Protein AF-A0A838WIQ8-F1 (afdb_monomer_lite)

Radius of gyration: 19.14 Å; chains: 1; bounding box: 58×39×53 Å

Structure (mmCIF, N/CA/C/O backbone):
data_AF-A0A838WIQ8-F1
#
_entry.id   AF-A0A838WIQ8-F1
#
loop_
_atom_site.group_PDB
_atom_site.id
_atom_site.type_symbol
_atom_site.label_atom_id
_atom_site.label_alt_id
_atom_site.label_comp_id
_atom_site.label_asym_id
_atom_site.label_entity_id
_atom_site.label_seq_id
_atom_site.pdbx_PDB_ins_code
_atom_site.Cartn_x
_atom_site.Cartn_y
_atom_site.Cartn_z
_atom_site.occupancy
_atom_site.B_iso_or_equiv
_atom_site.auth_seq_id
_atom_site.auth_comp_id
_atom_site.auth_asym_id
_atom_site.auth_atom_id
_atom_site.pdbx_PDB_model_num
ATOM 1 N N . MET A 1 1 ? -17.677 20.040 13.596 1.00 48.94 1 MET A N 1
ATOM 2 C CA . MET A 1 1 ? -16.470 19.232 13.296 1.00 48.94 1 MET A CA 1
ATOM 3 C C . MET A 1 1 ? -16.011 18.544 14.582 1.00 48.94 1 MET A C 1
ATOM 5 O O . MET A 1 1 ? -15.681 19.241 15.532 1.00 48.94 1 MET A O 1
ATOM 9 N N . THR A 1 2 ? -16.090 17.213 14.677 1.00 63.38 2 THR A N 1
ATOM 10 C CA . THR A 1 2 ? -15.855 16.466 15.935 1.00 63.38 2 THR A CA 1
ATOM 11 C C . THR A 1 2 ? -14.374 16.438 16.333 1.00 63.38 2 THR A C 1
ATOM 13 O O . THR A 1 2 ? -13.512 16.429 15.455 1.00 63.38 2 THR A O 1
ATOM 16 N N . GLN A 1 3 ? -14.065 16.338 17.632 1.00 49.62 3 GLN A N 1
ATOM 17 C CA . GLN A 1 3 ? -12.697 16.244 18.178 1.00 49.62 3 GLN A CA 1
ATOM 18 C C . GLN A 1 3 ? -11.844 15.171 17.467 1.00 49.62 3 GLN A C 1
ATOM 20 O O . GLN A 1 3 ? -10.688 15.412 17.134 1.00 49.62 3 GLN A O 1
ATOM 25 N N . SER A 1 4 ? -12.446 14.038 17.092 1.00 40.28 4 SER A N 1
ATOM 26 C CA . SER A 1 4 ? -11.773 12.963 16.348 1.00 40.28 4 SER A CA 1
ATOM 27 C C . SER A 1 4 ? -11.350 13.329 14.917 1.00 40.28 4 SER A C 1
ATOM 29 O O . SER A 1 4 ? -10.447 12.697 14.386 1.00 40.28 4 SER A O 1
ATOM 31 N N . PHE A 1 5 ? -11.992 14.312 14.276 1.00 46.69 5 PHE A N 1
ATOM 32 C CA . PHE A 1 5 ? -11.635 14.771 12.925 1.00 46.69 5 PHE A CA 1
ATOM 33 C C . PHE A 1 5 ? -10.443 15.734 12.972 1.00 46.69 5 PHE A C 1
ATOM 35 O O . PHE A 1 5 ? -9.542 15.644 12.147 1.00 46.69 5 PHE A O 1
ATOM 42 N N . ARG A 1 6 ? -10.389 16.586 14.008 1.00 51.12 6 ARG A N 1
ATOM 43 C CA . ARG A 1 6 ? -9.223 17.434 14.301 1.00 51.12 6 ARG A CA 1
ATOM 44 C C . ARG A 1 6 ? -7.989 16.596 14.630 1.00 51.12 6 ARG A C 1
ATOM 46 O O . ARG A 1 6 ? -6.919 16.910 14.135 1.00 51.12 6 ARG A O 1
ATOM 53 N N . ILE A 1 7 ? -8.152 15.506 15.385 1.00 53.25 7 ILE A N 1
ATOM 54 C CA . ILE A 1 7 ? -7.060 14.565 15.683 1.00 53.25 7 ILE A CA 1
ATOM 55 C C . ILE A 1 7 ? -6.572 13.864 14.411 1.00 53.25 7 ILE A C 1
ATOM 57 O O . ILE A 1 7 ? -5.372 13.730 14.238 1.00 53.25 7 ILE A O 1
ATOM 61 N N . LEU A 1 8 ? -7.466 13.459 13.501 1.00 46.84 8 LEU A N 1
ATOM 62 C CA . LEU A 1 8 ? -7.063 12.787 12.259 1.00 46.84 8 LEU A CA 1
ATOM 63 C C . LEU A 1 8 ? -6.274 13.726 11.334 1.00 46.84 8 LEU A C 1
ATOM 65 O O . LEU A 1 8 ? -5.220 13.341 10.850 1.00 46.84 8 LEU A O 1
ATOM 69 N N . ILE A 1 9 ? -6.735 14.972 11.164 1.00 54.91 9 ILE A N 1
ATOM 70 C CA . ILE A 1 9 ? -6.003 16.008 10.416 1.00 54.91 9 ILE A CA 1
ATOM 71 C C . ILE A 1 9 ? -4.667 16.321 11.093 1.00 54.91 9 ILE A C 1
ATOM 73 O O . ILE A 1 9 ? -3.648 16.406 10.419 1.00 54.91 9 ILE A O 1
ATOM 77 N N . PHE A 1 10 ? -4.656 16.463 12.419 1.00 50.12 10 PHE A N 1
ATOM 78 C CA . PHE A 1 10 ? -3.439 16.736 13.176 1.00 50.12 10 PHE A CA 1
ATOM 79 C C . PHE A 1 10 ? -2.433 15.588 13.068 1.00 50.12 10 PHE A C 1
ATOM 81 O O . PHE A 1 10 ? -1.264 15.851 12.844 1.00 50.12 10 PHE A O 1
ATOM 88 N N . VAL A 1 11 ? -2.867 14.326 13.137 1.00 51.16 11 VAL A N 1
ATOM 89 C CA . VAL A 1 11 ? -1.997 13.165 12.900 1.00 51.16 11 VAL A CA 1
ATOM 90 C C . VAL A 1 11 ? -1.493 13.163 11.461 1.00 51.16 11 VAL A C 1
ATOM 92 O O . VAL A 1 11 ? -0.298 13.021 11.271 1.00 51.16 11 VAL A O 1
ATOM 95 N N . SER A 1 12 ? -2.336 13.401 10.453 1.00 46.41 12 SER A N 1
ATOM 96 C CA . SER A 1 12 ? -1.872 13.502 9.062 1.00 46.41 12 SER A CA 1
ATOM 97 C C . SER A 1 12 ? -0.841 14.622 8.861 1.00 46.41 12 SER A C 1
ATOM 99 O O . SER A 1 12 ? 0.136 14.425 8.147 1.00 46.41 12 SER A O 1
ATOM 101 N N . LEU A 1 13 ? -1.016 15.773 9.521 1.00 46.41 13 LEU A N 1
ATOM 102 C CA . LEU A 1 13 ? -0.080 16.903 9.474 1.00 46.41 13 LEU A CA 1
ATOM 103 C C . LEU A 1 13 ? 1.208 16.634 10.264 1.00 46.41 13 LEU A C 1
ATOM 105 O O . LEU A 1 13 ? 2.287 16.974 9.797 1.00 46.41 13 LEU A O 1
ATOM 109 N N . VAL A 1 14 ? 1.119 15.999 11.434 1.00 47.12 14 VAL A N 1
ATOM 110 C CA . VAL A 1 14 ? 2.278 15.611 12.250 1.00 47.12 14 VAL A CA 1
ATOM 111 C C . VAL A 1 14 ? 3.057 14.487 11.578 1.00 47.12 14 VAL A C 1
ATOM 113 O O . VAL A 1 14 ? 4.274 14.518 11.601 1.00 47.12 14 VAL A O 1
ATOM 116 N N . LEU A 1 15 ? 2.407 13.534 10.911 1.00 47.34 15 LEU A N 1
ATOM 117 C CA . LEU A 1 15 ? 3.092 12.510 10.118 1.00 47.34 15 LEU A CA 1
ATOM 118 C C . LEU A 1 15 ? 3.750 13.104 8.864 1.00 47.34 15 LEU A C 1
ATOM 120 O O . LEU A 1 15 ? 4.830 12.659 8.490 1.00 47.34 15 LEU A O 1
ATOM 124 N N . ALA A 1 16 ? 3.155 14.143 8.267 1.00 43.75 16 ALA A N 1
ATOM 125 C CA . ALA A 1 16 ? 3.793 14.919 7.203 1.00 43.75 16 ALA A CA 1
ATOM 126 C C . ALA A 1 16 ? 4.976 15.774 7.708 1.00 43.75 16 ALA A C 1
ATOM 128 O O . ALA A 1 16 ? 5.911 16.012 6.952 1.00 43.75 16 ALA A O 1
ATOM 129 N N . ALA A 1 17 ? 4.958 16.215 8.974 1.00 39.09 17 ALA A N 1
ATOM 130 C CA . ALA A 1 17 ? 5.976 17.091 9.569 1.00 39.09 17 ALA A CA 1
ATOM 131 C C . ALA A 1 17 ? 7.089 16.355 10.348 1.00 39.09 17 ALA A C 1
ATOM 133 O O . ALA A 1 17 ? 8.203 16.860 10.446 1.00 39.09 17 ALA A O 1
ATOM 134 N N . CYS A 1 18 ? 6.819 15.172 10.908 1.00 34.41 18 CYS A N 1
ATOM 135 C CA . CYS A 1 18 ? 7.792 14.353 11.645 1.00 34.41 18 CYS A CA 1
ATOM 136 C C . CYS A 1 18 ? 8.734 13.571 10.728 1.00 34.41 18 CYS A C 1
ATOM 138 O O . CYS A 1 18 ? 9.686 12.959 11.206 1.00 34.41 18 CYS A O 1
ATOM 140 N N . ALA A 1 19 ? 8.522 13.644 9.420 1.00 38.72 19 ALA A N 1
ATOM 141 C CA . ALA A 1 19 ? 9.568 13.377 8.461 1.00 38.72 19 ALA A CA 1
ATOM 142 C C . ALA A 1 19 ? 10.477 14.607 8.332 1.00 38.72 19 ALA A C 1
ATOM 144 O O . ALA A 1 19 ? 10.458 15.336 7.342 1.00 38.72 19 ALA A O 1
ATOM 145 N N . GLY A 1 20 ? 11.253 14.859 9.388 1.00 31.78 20 GLY A N 1
ATOM 146 C CA . GLY A 1 20 ? 12.399 15.755 9.303 1.00 31.78 20 GLY A CA 1
ATOM 147 C C . GLY A 1 20 ? 13.395 15.247 8.251 1.00 31.78 20 GLY A C 1
ATOM 148 O O . GLY A 1 20 ? 13.361 14.068 7.888 1.00 31.78 20 GLY A O 1
ATOM 149 N N . PRO A 1 21 ? 14.273 16.120 7.738 1.00 31.92 21 PRO A N 1
ATOM 150 C CA . PRO A 1 21 ? 15.159 15.791 6.636 1.00 31.92 21 PRO A CA 1
ATOM 151 C C . PRO A 1 21 ? 16.173 14.746 7.103 1.00 31.92 21 PRO A C 1
ATOM 153 O O . PRO A 1 21 ? 17.179 15.078 7.724 1.00 31.92 21 PRO A O 1
ATOM 156 N N . SER A 1 22 ? 15.944 13.471 6.792 1.00 35.50 22 SER A N 1
ATOM 157 C CA . SER A 1 22 ? 17.067 12.554 6.668 1.00 35.50 22 SER A CA 1
ATOM 158 C C . SER A 1 22 ? 17.857 13.030 5.456 1.00 35.50 22 SER A C 1
ATOM 160 O O . SER A 1 22 ? 17.376 12.990 4.320 1.00 35.50 22 SER A O 1
ATOM 162 N N . ALA A 1 23 ? 19.040 13.574 5.713 1.00 33.25 23 ALA A N 1
ATOM 163 C CA . ALA A 1 23 ? 20.052 13.824 4.708 1.00 33.25 23 ALA A CA 1
ATOM 164 C C . ALA A 1 23 ? 20.458 12.475 4.093 1.00 33.25 23 ALA A C 1
ATOM 166 O O . ALA A 1 23 ? 21.278 11.758 4.641 1.00 33.25 23 ALA A O 1
ATOM 167 N N . ALA A 1 24 ? 19.810 12.116 2.990 1.00 34.28 24 ALA A N 1
ATOM 168 C CA . ALA A 1 24 ? 20.248 11.100 2.038 1.00 34.28 24 ALA A CA 1
ATOM 169 C C . ALA A 1 24 ? 19.683 11.546 0.684 1.00 34.28 24 ALA A C 1
ATOM 171 O O . ALA A 1 24 ? 18.623 11.101 0.239 1.00 34.28 24 ALA A O 1
ATOM 172 N N . GLN A 1 25 ? 20.297 12.593 0.131 1.00 33.91 25 GLN A N 1
ATOM 173 C CA . GLN A 1 25 ? 20.003 13.058 -1.220 1.00 33.91 25 GLN A CA 1
ATOM 174 C C . GLN A 1 25 ? 20.611 12.051 -2.192 1.00 33.91 25 GLN A C 1
ATOM 176 O O . GLN A 1 25 ? 21.758 12.211 -2.592 1.00 33.91 25 GLN A O 1
ATOM 181 N N . GLU A 1 26 ? 19.849 11.017 -2.542 1.00 41.69 26 GLU A N 1
ATOM 182 C CA . GLU A 1 26 ? 20.188 10.142 -3.660 1.00 41.69 26 GLU A CA 1
ATOM 183 C C . GLU A 1 26 ? 19.747 10.731 -4.998 1.00 41.69 26 GLU A C 1
ATOM 185 O O . GLU A 1 26 ? 18.703 11.370 -5.142 1.00 41.69 26 GLU A O 1
ATOM 190 N N . CYS A 1 27 ? 20.655 10.551 -5.951 1.00 40.19 27 CYS A N 1
ATOM 191 C CA . CYS A 1 27 ? 20.762 11.184 -7.247 1.00 40.19 27 CYS A CA 1
ATOM 192 C C . CYS A 1 27 ? 19.903 10.444 -8.278 1.00 40.19 27 CYS A C 1
ATOM 194 O O . CYS A 1 27 ? 20.251 9.338 -8.671 1.00 40.19 27 CYS A O 1
ATOM 196 N N . TRP A 1 28 ? 18.837 11.073 -8.774 1.00 41.75 28 TRP A N 1
ATOM 197 C CA . TRP A 1 28 ? 18.152 10.611 -9.982 1.00 41.75 28 TRP A CA 1
ATOM 198 C C . TRP A 1 28 ? 17.884 11.810 -10.884 1.00 41.75 28 TRP A C 1
ATOM 200 O O . TRP A 1 28 ? 16.913 12.546 -10.713 1.00 41.75 28 TRP A O 1
ATOM 210 N N . THR A 1 29 ? 18.775 12.048 -11.846 1.00 37.44 29 THR A N 1
ATOM 211 C CA . THR A 1 29 ? 18.488 12.974 -12.939 1.00 37.44 29 THR A CA 1
ATOM 212 C C . THR A 1 29 ? 17.606 12.269 -13.962 1.00 37.44 29 THR A C 1
ATOM 214 O O . THR A 1 29 ? 18.075 11.648 -14.912 1.00 37.44 29 THR A O 1
ATOM 217 N N . LEU A 1 30 ? 16.291 12.442 -13.822 1.00 45.94 30 LEU A N 1
ATOM 218 C CA . LEU A 1 30 ? 15.445 12.548 -15.006 1.00 45.94 30 LEU A CA 1
ATOM 219 C C . LEU A 1 30 ? 15.984 13.762 -15.796 1.00 45.94 30 LEU A C 1
ATOM 221 O O . LEU A 1 30 ? 15.863 14.893 -15.340 1.00 45.94 30 LEU A O 1
ATOM 225 N N . ALA A 1 31 ? 16.639 13.520 -16.938 1.00 44.19 31 ALA A N 1
ATOM 226 C CA . ALA A 1 31 ? 17.119 14.526 -17.905 1.00 44.19 31 ALA A CA 1
ATOM 227 C C . ALA A 1 31 ? 18.467 15.257 -17.647 1.00 44.19 31 ALA A C 1
ATOM 229 O O . ALA A 1 31 ? 18.545 16.482 -17.707 1.00 44.19 31 ALA A O 1
ATOM 230 N N . GLY A 1 32 ? 19.578 14.521 -17.498 1.00 42.22 32 GLY A N 1
ATOM 231 C CA . GLY A 1 32 ? 20.888 14.990 -18.004 1.00 42.22 32 GLY A CA 1
ATOM 232 C C . GLY A 1 32 ? 21.595 16.154 -17.281 1.00 42.22 32 GLY A C 1
ATOM 233 O O . GLY A 1 32 ? 22.478 16.777 -17.868 1.00 42.22 32 GLY A O 1
ATOM 234 N N . GLY A 1 33 ? 21.254 16.458 -16.026 1.00 41.50 33 GLY A N 1
ATOM 235 C CA . GLY A 1 33 ? 22.037 17.377 -15.182 1.00 41.50 33 GLY A CA 1
ATOM 236 C C . GLY A 1 33 ? 23.325 16.740 -14.618 1.00 41.50 33 GLY A C 1
ATOM 237 O O . GLY A 1 33 ? 23.413 15.512 -14.553 1.00 41.50 33 GLY A O 1
ATOM 238 N N . PRO A 1 34 ? 24.331 17.535 -14.190 1.00 39.00 34 PRO A N 1
ATOM 239 C CA . PRO A 1 34 ? 25.573 17.003 -13.630 1.00 39.00 34 PRO A CA 1
ATOM 240 C C . PRO A 1 34 ? 25.319 16.278 -12.300 1.00 39.00 34 PRO A C 1
ATOM 242 O O . PRO A 1 34 ? 24.795 16.870 -11.354 1.00 39.00 34 PRO A O 1
ATOM 245 N N . CYS A 1 35 ? 25.724 15.005 -12.230 1.00 43.88 35 CYS A N 1
ATOM 246 C CA . CYS A 1 35 ? 25.714 14.201 -11.009 1.00 43.88 35 CYS A CA 1
ATOM 247 C C . CYS A 1 35 ? 26.491 14.912 -9.898 1.00 43.88 35 CYS A C 1
ATOM 249 O O . CYS A 1 35 ? 27.678 15.208 -10.049 1.00 43.88 35 CYS A O 1
ATOM 251 N N . ARG A 1 36 ? 25.846 15.138 -8.753 1.00 40.88 36 ARG A N 1
ATOM 252 C CA . ARG A 1 36 ? 26.573 15.367 -7.505 1.00 40.88 36 ARG A CA 1
ATOM 253 C C . ARG A 1 36 ? 26.762 14.015 -6.834 1.00 40.88 36 ARG A C 1
ATOM 255 O O . ARG A 1 36 ? 25.794 13.309 -6.580 1.00 40.88 36 ARG A O 1
ATOM 262 N N . THR A 1 37 ? 28.019 13.657 -6.613 1.00 36.56 37 THR A N 1
ATOM 263 C CA . THR A 1 37 ? 28.434 12.446 -5.905 1.00 36.56 37 THR A CA 1
ATOM 264 C C . THR A 1 37 ? 27.834 12.419 -4.505 1.00 36.56 37 THR A C 1
ATOM 266 O O . THR A 1 37 ? 27.880 13.428 -3.794 1.00 36.56 37 THR A O 1
ATOM 269 N N . LEU A 1 38 ? 27.297 11.263 -4.117 1.00 45.12 38 LEU A N 1
ATOM 270 C CA . LEU A 1 38 ? 26.930 10.979 -2.736 1.00 45.12 38 LEU A CA 1
ATOM 271 C C . LEU A 1 38 ? 28.162 11.137 -1.831 1.00 45.12 38 LEU A C 1
ATOM 273 O O . LEU A 1 38 ? 29.259 10.749 -2.241 1.00 45.12 38 LEU A O 1
ATOM 277 N N . PRO A 1 39 ? 28.014 11.686 -0.615 1.00 40.09 39 PRO A N 1
ATOM 278 C CA . PRO A 1 39 ? 29.001 11.457 0.428 1.00 40.09 39 PRO A CA 1
ATOM 279 C C . PRO A 1 39 ? 29.099 9.946 0.677 1.00 40.09 39 PRO A C 1
ATOM 281 O O . PRO A 1 39 ? 28.076 9.274 0.794 1.00 40.09 39 PRO A O 1
ATOM 284 N N . GLU A 1 40 ? 30.319 9.420 0.742 1.00 44.66 40 GLU A N 1
ATOM 285 C CA . GLU A 1 40 ? 30.571 8.024 1.093 1.00 44.66 40 GLU A CA 1
ATOM 286 C C . GLU A 1 40 ? 29.955 7.664 2.457 1.00 44.66 40 GLU A C 1
ATOM 288 O O . GLU A 1 40 ? 30.229 8.302 3.474 1.00 44.66 40 GLU A O 1
ATOM 293 N N . SER A 1 41 ? 29.150 6.599 2.432 1.00 44.09 41 SER A N 1
ATOM 294 C CA . SER A 1 41 ? 28.912 5.612 3.490 1.00 44.09 41 SER A CA 1
ATOM 295 C C . SER A 1 41 ? 28.630 6.127 4.909 1.00 44.09 41 SER A C 1
ATOM 297 O O . SER A 1 41 ? 29.520 6.178 5.763 1.00 44.09 41 SER A O 1
ATOM 299 N N . GLY A 1 42 ? 27.344 6.298 5.223 1.00 52.62 42 GLY A N 1
ATOM 300 C CA . GLY A 1 42 ? 26.844 5.645 6.434 1.00 52.62 42 GLY A CA 1
ATOM 301 C C . GLY A 1 42 ? 26.975 4.128 6.257 1.00 52.62 42 GLY A C 1
ATOM 302 O O . GLY A 1 42 ? 26.949 3.618 5.135 1.00 52.62 42 GLY A O 1
ATOM 303 N N . SER A 1 43 ? 27.199 3.383 7.332 1.00 61.72 43 SER A N 1
ATOM 304 C CA . SER A 1 43 ? 27.219 1.925 7.218 1.00 61.72 43 SER A CA 1
ATOM 305 C C . SER A 1 43 ? 25.801 1.413 6.903 1.00 61.72 43 SER A C 1
ATOM 307 O O . SER A 1 43 ? 24.840 1.890 7.494 1.00 61.72 43 SER A O 1
ATOM 309 N N . ASP A 1 44 ? 25.659 0.454 5.979 1.00 80.56 44 ASP A N 1
ATOM 310 C CA . ASP A 1 44 ? 24.375 -0.087 5.462 1.00 80.56 44 ASP A CA 1
ATOM 311 C C . ASP A 1 44 ? 23.328 -0.383 6.566 1.00 80.56 44 ASP A C 1
ATOM 313 O O . ASP A 1 44 ? 22.123 -0.165 6.425 1.00 80.56 44 ASP A O 1
ATOM 317 N N . TRP A 1 45 ? 23.789 -0.796 7.751 1.00 84.44 45 TRP A N 1
ATOM 318 C CA . TRP A 1 45 ? 22.915 -1.070 8.891 1.00 84.44 45 TRP A CA 1
ATOM 319 C C . TRP A 1 45 ? 22.304 0.184 9.542 1.00 84.44 45 TRP A C 1
ATOM 321 O O . TRP A 1 45 ? 21.214 0.080 10.107 1.00 84.44 45 TRP A O 1
ATOM 331 N N . GLU A 1 46 ? 22.961 1.347 9.489 1.00 87.94 46 GLU A N 1
ATOM 332 C CA . GLU A 1 46 ? 22.446 2.609 10.039 1.00 87.94 46 GLU A CA 1
ATOM 333 C C . GLU A 1 46 ? 21.227 3.080 9.251 1.00 87.94 46 GLU A C 1
ATOM 335 O O . GLU A 1 46 ? 20.203 3.426 9.843 1.00 87.94 46 GLU A O 1
ATOM 340 N N . GLU A 1 47 ? 21.293 3.025 7.921 1.00 85.50 47 GLU A N 1
ATOM 341 C CA . GLU A 1 47 ? 20.172 3.394 7.057 1.00 85.50 47 GLU A CA 1
ATOM 342 C C . GLU A 1 47 ? 18.994 2.436 7.252 1.00 85.50 47 GLU A C 1
ATOM 344 O O . GLU A 1 47 ? 17.862 2.874 7.485 1.00 85.50 47 GLU A O 1
ATOM 349 N N . HIS A 1 48 ? 19.263 1.126 7.298 1.00 88.94 48 HIS A N 1
ATOM 350 C CA . HIS A 1 48 ? 18.261 0.122 7.651 1.00 88.94 48 HIS A CA 1
ATOM 351 C C . HIS A 1 48 ? 17.637 0.379 9.033 1.00 88.94 48 HIS A C 1
ATOM 353 O O . HIS A 1 48 ? 16.415 0.278 9.184 1.00 88.94 48 HIS A O 1
ATOM 359 N N . ALA A 1 49 ? 18.434 0.751 10.040 1.00 92.31 49 ALA A N 1
ATOM 360 C CA . ALA A 1 49 ? 17.941 1.081 11.375 1.00 92.31 49 ALA A CA 1
ATOM 361 C C . ALA A 1 49 ? 17.069 2.345 11.375 1.00 92.31 49 ALA A C 1
ATOM 363 O O . ALA A 1 49 ? 16.032 2.369 12.044 1.00 92.31 49 ALA A O 1
ATOM 364 N N . VAL A 1 50 ? 17.436 3.369 10.599 1.00 91.62 50 VAL A N 1
ATOM 365 C CA . VAL A 1 50 ? 16.648 4.599 10.438 1.00 91.62 50 VAL A CA 1
ATOM 366 C C . VAL A 1 50 ? 15.318 4.305 9.749 1.00 91.62 50 VAL A C 1
ATOM 368 O O . VAL A 1 50 ? 14.273 4.712 10.257 1.00 91.62 50 VAL A O 1
ATOM 371 N N . VAL A 1 51 ? 15.314 3.562 8.639 1.00 91.75 51 VAL A N 1
ATOM 372 C CA . VAL A 1 51 ? 14.085 3.245 7.891 1.00 91.75 51 VAL A CA 1
ATOM 373 C C . VAL A 1 51 ? 13.170 2.319 8.704 1.00 91.75 51 VAL A C 1
ATOM 375 O O . VAL A 1 51 ? 11.952 2.532 8.754 1.00 91.75 51 VAL A O 1
ATOM 378 N N . LEU A 1 52 ? 13.733 1.338 9.419 1.00 94.88 52 LEU A N 1
ATOM 379 C CA . LEU A 1 52 ? 12.994 0.509 10.376 1.00 94.88 52 LEU A CA 1
ATOM 380 C C . LEU A 1 52 ? 12.399 1.364 11.497 1.00 94.88 52 LEU A C 1
ATOM 382 O O . LEU A 1 52 ? 11.207 1.253 11.791 1.00 94.88 52 LEU A O 1
ATOM 386 N N . GLY A 1 53 ? 13.213 2.232 12.101 1.00 95.69 53 GLY A N 1
ATOM 387 C CA . GLY A 1 53 ? 12.805 3.144 13.163 1.00 95.69 53 GLY A CA 1
ATOM 388 C C . GLY A 1 53 ? 11.680 4.077 12.721 1.00 95.69 53 GLY A C 1
ATOM 389 O O . GLY A 1 53 ? 10.704 4.238 13.450 1.00 95.69 53 GLY A O 1
ATOM 390 N N . ALA A 1 54 ? 11.755 4.618 11.503 1.00 94.50 54 ALA A N 1
ATOM 391 C CA . ALA A 1 54 ? 10.724 5.469 10.921 1.00 94.50 54 ALA A CA 1
ATOM 392 C C . ALA A 1 54 ? 9.402 4.714 10.716 1.00 94.50 54 ALA A C 1
ATOM 394 O O . ALA A 1 54 ? 8.348 5.199 11.130 1.00 94.50 54 ALA A O 1
ATOM 395 N N . ASN A 1 55 ? 9.436 3.502 10.152 1.00 96.38 55 ASN A N 1
ATOM 396 C CA . ASN A 1 55 ? 8.234 2.679 9.980 1.00 96.38 55 ASN A CA 1
ATOM 397 C C . ASN A 1 55 ? 7.625 2.263 11.327 1.00 96.38 55 ASN A C 1
ATOM 399 O O . ASN A 1 55 ? 6.406 2.344 11.512 1.00 96.38 55 ASN A O 1
ATOM 403 N N . ALA A 1 56 ? 8.460 1.855 12.286 1.00 97.88 56 ALA A N 1
ATOM 404 C CA . ALA A 1 56 ? 8.035 1.527 13.641 1.00 97.88 56 ALA A CA 1
ATOM 405 C C . ALA A 1 56 ? 7.412 2.748 14.340 1.00 97.88 56 ALA A C 1
ATOM 407 O O . ALA A 1 56 ? 6.307 2.660 14.872 1.00 97.88 56 ALA A O 1
ATOM 408 N N . ALA A 1 57 ? 8.051 3.917 14.281 1.00 97.31 57 ALA A N 1
ATOM 409 C CA . ALA A 1 57 ? 7.512 5.151 14.845 1.00 97.31 57 ALA A CA 1
ATOM 410 C C . ALA A 1 57 ? 6.187 5.549 14.180 1.00 97.31 57 ALA A C 1
ATOM 412 O O . ALA A 1 57 ? 5.229 5.870 14.880 1.00 97.31 57 ALA A O 1
ATOM 413 N N . LEU A 1 58 ? 6.087 5.457 12.850 1.00 95.94 58 LEU A N 1
ATOM 414 C CA . LEU A 1 58 ? 4.867 5.744 12.093 1.00 95.94 58 LEU A CA 1
ATOM 415 C C . LEU A 1 58 ? 3.697 4.858 12.545 1.00 95.94 58 LEU A C 1
ATOM 417 O O . LEU A 1 58 ? 2.608 5.361 12.843 1.00 95.94 58 LEU A O 1
ATOM 421 N N . GLY A 1 59 ? 3.924 3.545 12.644 1.00 97.50 59 GLY A N 1
ATOM 422 C CA . GLY A 1 59 ? 2.935 2.595 13.153 1.00 97.50 59 GLY A CA 1
ATOM 423 C C . GLY A 1 59 ? 2.575 2.861 14.618 1.00 97.50 59 GLY A C 1
ATOM 424 O O . GLY A 1 59 ? 1.395 2.891 14.975 1.00 97.50 59 GLY A O 1
ATOM 425 N N . GLY A 1 60 ? 3.578 3.119 15.459 1.00 98.12 60 GLY A N 1
ATOM 426 C CA . GLY A 1 60 ? 3.415 3.393 16.884 1.00 98.12 60 GLY A CA 1
ATOM 427 C C . GLY A 1 60 ? 2.629 4.671 17.162 1.00 98.12 60 GLY A C 1
ATOM 428 O O . GLY A 1 60 ? 1.647 4.640 17.900 1.00 98.12 60 GLY A O 1
ATOM 429 N N . ILE A 1 61 ? 2.986 5.790 16.533 1.00 97.81 61 ILE A N 1
ATOM 430 C CA . ILE A 1 61 ? 2.269 7.065 16.669 1.00 97.81 61 ILE A CA 1
ATOM 431 C C . ILE A 1 61 ? 0.828 6.906 16.183 1.00 97.81 61 ILE A C 1
ATOM 433 O O . ILE A 1 61 ? -0.105 7.287 16.894 1.00 97.81 61 ILE A O 1
ATOM 437 N N . THR A 1 62 ? 0.629 6.284 15.016 1.00 96.00 62 THR A N 1
ATOM 438 C CA . THR A 1 62 ? -0.712 6.061 14.459 1.00 96.00 62 THR A CA 1
ATOM 439 C C . THR A 1 62 ? -1.590 5.257 15.420 1.00 96.00 62 THR A C 1
ATOM 441 O O . THR A 1 62 ? -2.715 5.656 15.734 1.00 96.00 62 THR A O 1
ATOM 444 N N . ALA A 1 63 ? -1.093 4.126 15.923 1.00 97.50 63 ALA A N 1
ATOM 445 C CA . ALA A 1 63 ? -1.842 3.284 16.847 1.00 97.50 63 ALA A CA 1
ATOM 446 C C . ALA A 1 63 ? -2.033 3.935 18.221 1.00 97.50 63 ALA A C 1
ATOM 448 O O . ALA A 1 63 ? -3.150 3.942 18.739 1.00 97.50 63 ALA A O 1
ATOM 449 N N . GLY A 1 64 ? -0.977 4.527 18.780 1.00 97.62 64 GLY A N 1
ATOM 450 C CA . GLY A 1 64 ? -0.973 5.188 20.081 1.00 97.62 64 GLY A CA 1
ATOM 451 C C . GLY A 1 64 ? -1.959 6.348 20.152 1.00 97.62 64 GLY A C 1
ATOM 452 O O . GLY A 1 64 ? -2.807 6.370 21.046 1.00 97.62 64 GLY A O 1
ATOM 453 N N . VAL A 1 65 ? -1.911 7.279 19.191 1.00 96.94 65 VAL A N 1
ATOM 454 C CA . VAL A 1 65 ? -2.823 8.436 19.165 1.00 96.94 65 VAL A CA 1
ATOM 455 C C . VAL A 1 65 ? -4.269 7.987 18.978 1.00 96.94 65 VAL A C 1
ATOM 457 O O . VAL A 1 65 ? -5.157 8.450 19.694 1.00 96.94 65 VAL A O 1
ATOM 460 N N . MET A 1 66 ? -4.526 7.061 18.052 1.00 95.31 66 MET A N 1
ATOM 461 C CA . MET A 1 66 ? -5.889 6.599 17.780 1.00 95.31 66 MET A CA 1
ATOM 462 C C . MET A 1 66 ? -6.478 5.793 18.940 1.00 95.31 66 MET A C 1
ATOM 464 O O . MET A 1 66 ? -7.674 5.912 19.214 1.00 95.31 66 MET A O 1
ATOM 468 N N . GLN A 1 67 ? -5.659 5.001 19.633 1.00 95.25 67 GLN A N 1
ATOM 469 C CA . GLN A 1 67 ? -6.082 4.283 20.829 1.00 95.25 67 GLN A CA 1
ATOM 470 C C . GLN A 1 67 ? -6.336 5.251 21.993 1.00 95.25 67 GLN A C 1
ATOM 472 O O . GLN A 1 67 ? -7.361 5.133 22.664 1.00 95.25 67 GLN A O 1
ATOM 477 N N . TRP A 1 68 ? -5.467 6.244 22.198 1.00 96.62 68 TRP A N 1
ATOM 478 C CA . TRP A 1 68 ? -5.656 7.288 23.212 1.00 96.62 68 TRP A CA 1
ATOM 479 C C . TRP A 1 68 ? -6.922 8.118 22.970 1.00 96.62 68 TRP A C 1
ATOM 481 O O . TRP A 1 68 ? -7.729 8.294 23.879 1.00 96.62 68 TRP A O 1
ATOM 491 N N . ALA A 1 69 ? -7.175 8.530 21.725 1.00 95.00 69 ALA A N 1
ATOM 492 C CA . ALA A 1 69 ? -8.381 9.266 21.338 1.00 95.00 69 ALA A CA 1
ATOM 493 C C . ALA A 1 69 ? -9.690 8.483 21.575 1.00 95.00 69 ALA A C 1
ATOM 495 O O . ALA A 1 69 ? -10.775 9.061 21.537 1.00 95.00 69 ALA A O 1
ATOM 496 N N . ARG A 1 70 ? -9.599 7.167 21.799 1.00 93.88 70 ARG A N 1
ATOM 497 C CA . ARG A 1 70 ? -10.711 6.271 22.146 1.00 93.88 70 ARG A CA 1
ATOM 498 C C . ARG A 1 70 ? -10.785 5.957 23.648 1.00 93.88 70 ARG A C 1
ATOM 500 O O . ARG A 1 70 ? -11.538 5.071 24.035 1.00 93.88 70 ARG A O 1
ATOM 507 N N . GLY A 1 71 ? -10.011 6.651 24.485 1.00 95.56 71 GLY A N 1
ATOM 508 C CA . GLY A 1 71 ? -9.933 6.412 25.932 1.00 95.56 71 GLY A CA 1
ATOM 509 C C . GLY A 1 71 ? -9.003 5.260 26.331 1.00 95.56 71 GLY A C 1
ATOM 510 O O . GLY A 1 71 ? -9.014 4.829 27.480 1.00 95.56 71 GLY A O 1
ATOM 511 N N . GLY A 1 72 ? -8.209 4.735 25.394 1.00 96.44 72 GLY A N 1
ATOM 512 C CA . GLY A 1 72 ? -7.218 3.696 25.653 1.00 96.44 72 GLY A CA 1
ATOM 513 C C . GLY A 1 72 ? -5.855 4.240 26.102 1.00 96.44 72 GLY A C 1
ATOM 514 O O . GLY A 1 72 ? -5.649 5.435 26.296 1.00 96.44 72 GLY A O 1
ATOM 515 N N . SER A 1 73 ? -4.884 3.335 26.250 1.00 97.31 73 SER A N 1
ATOM 516 C CA . SER A 1 73 ? -3.512 3.666 26.660 1.00 97.31 73 SER A CA 1
ATOM 517 C C . SER A 1 73 ? -2.634 3.970 25.445 1.00 97.31 73 SER A C 1
ATOM 519 O O . SER A 1 73 ? -2.420 3.091 24.613 1.00 97.31 73 SER A O 1
ATOM 521 N N . PHE A 1 74 ? -2.080 5.186 25.381 1.00 97.44 74 PHE A N 1
ATOM 522 C CA . PHE A 1 74 ? -1.147 5.584 24.322 1.00 97.44 74 PHE A CA 1
ATOM 523 C C . PHE A 1 74 ? 0.059 4.643 24.234 1.00 97.44 74 PHE A C 1
ATOM 525 O O . PHE A 1 74 ? 0.382 4.179 23.150 1.00 97.44 74 PHE A O 1
ATOM 532 N N . SER A 1 75 ? 0.699 4.321 25.364 1.00 98.06 75 SER A N 1
ATOM 533 C CA . SER A 1 75 ? 1.917 3.499 25.395 1.00 98.06 75 SER A CA 1
ATOM 534 C C . SER A 1 75 ? 1.684 2.080 24.880 1.00 98.06 75 SER A C 1
ATOM 536 O O . SER A 1 75 ? 2.464 1.586 24.068 1.00 98.06 75 SER A O 1
ATOM 538 N N . ARG A 1 76 ? 0.578 1.437 25.284 1.00 97.69 76 ARG A N 1
ATOM 539 C CA . ARG A 1 76 ? 0.191 0.124 24.739 1.00 97.69 76 ARG A CA 1
ATOM 540 C C . ARG A 1 76 ? -0.056 0.198 23.235 1.00 97.69 76 ARG A C 1
ATOM 542 O O . ARG A 1 76 ? 0.369 -0.704 22.514 1.00 97.69 76 ARG A O 1
ATOM 549 N N . GLY A 1 77 ? -0.706 1.266 22.776 1.00 98.00 77 GLY A N 1
ATOM 550 C CA . GLY A 1 77 ? -0.968 1.496 21.361 1.00 98.00 77 GLY A CA 1
ATOM 551 C C . GLY A 1 77 ? 0.315 1.712 20.576 1.00 98.00 77 GLY A C 1
ATOM 552 O O . GLY A 1 77 ? 0.506 1.094 19.536 1.00 98.00 77 GLY A O 1
ATOM 553 N N . PHE A 1 78 ? 1.229 2.507 21.126 1.00 98.31 78 PHE A N 1
ATOM 554 C CA . PHE A 1 78 ? 2.523 2.802 20.535 1.00 98.31 78 PHE A CA 1
ATOM 555 C C . PHE A 1 78 ? 3.378 1.550 20.375 1.00 98.31 78 PHE A C 1
ATOM 557 O O . PHE A 1 78 ? 3.826 1.271 19.272 1.00 98.31 78 PHE A O 1
ATOM 564 N N . ILE A 1 79 ? 3.554 0.753 21.432 1.00 98.38 79 ILE A N 1
ATOM 565 C CA . ILE A 1 79 ? 4.402 -0.450 21.382 1.00 98.38 79 ILE A CA 1
ATOM 566 C C . ILE A 1 79 ? 3.866 -1.457 20.355 1.00 98.38 79 ILE A C 1
ATOM 568 O O . ILE A 1 79 ? 4.610 -1.962 19.517 1.00 98.38 79 ILE A O 1
ATOM 572 N N . ARG A 1 80 ? 2.556 -1.728 20.384 1.00 98.44 80 ARG A N 1
ATOM 573 C CA . ARG A 1 80 ? 1.921 -2.672 19.449 1.00 98.44 80 ARG A CA 1
ATOM 574 C C . ARG A 1 80 ? 1.921 -2.142 18.017 1.00 98.44 80 ARG A C 1
ATOM 576 O O . ARG A 1 80 ? 2.205 -2.890 17.087 1.00 98.44 80 ARG A O 1
ATOM 583 N N . GLY A 1 81 ? 1.649 -0.851 17.839 1.00 98.31 81 GLY A N 1
ATOM 584 C CA . GLY A 1 81 ? 1.739 -0.187 16.544 1.00 98.31 81 GLY A CA 1
ATOM 585 C C . GLY A 1 81 ? 3.158 -0.179 15.987 1.00 98.31 81 GLY A C 1
ATOM 586 O O . GLY A 1 81 ? 3.329 -0.380 14.791 1.00 98.31 81 GLY A O 1
ATOM 587 N N . ALA A 1 82 ? 4.172 -0.017 16.836 1.00 98.50 82 ALA A N 1
ATOM 588 C CA . ALA A 1 82 ? 5.570 -0.049 16.429 1.00 98.50 82 ALA A CA 1
ATOM 589 C C . ALA A 1 82 ? 5.998 -1.435 15.949 1.00 98.50 82 ALA A C 1
ATOM 591 O O . ALA A 1 82 ? 6.651 -1.539 14.914 1.00 98.50 82 ALA A O 1
ATOM 592 N N . ALA A 1 83 ? 5.543 -2.502 16.614 1.00 98.25 83 ALA A N 1
ATOM 593 C CA . ALA A 1 83 ? 5.707 -3.864 16.106 1.00 98.25 83 ALA A CA 1
ATOM 594 C C . ALA A 1 83 ? 5.021 -4.050 14.736 1.00 98.25 83 ALA A C 1
ATOM 596 O O . ALA A 1 83 ? 5.607 -4.624 13.819 1.00 98.25 83 ALA A O 1
ATOM 597 N N . GLY A 1 84 ? 3.811 -3.500 14.568 1.00 98.38 84 GLY A N 1
ATOM 598 C CA . GLY A 1 84 ? 3.113 -3.430 13.280 1.00 98.38 84 GLY A CA 1
ATOM 599 C C . GLY A 1 84 ? 3.926 -2.725 12.188 1.00 98.38 84 GLY A C 1
ATOM 600 O O . GLY A 1 84 ? 4.093 -3.258 11.094 1.00 98.38 84 GLY A O 1
ATOM 601 N N . GLY A 1 85 ? 4.490 -1.560 12.511 1.00 98.31 85 GLY A N 1
ATOM 602 C CA . GLY A 1 85 ? 5.378 -0.794 11.636 1.00 98.31 85 GLY A CA 1
ATOM 603 C C . GLY A 1 85 ? 6.657 -1.545 11.260 1.00 98.31 85 GLY A C 1
ATOM 604 O O . GLY A 1 85 ? 7.038 -1.557 10.094 1.00 98.31 85 GLY A O 1
ATOM 605 N N . GLY A 1 86 ? 7.274 -2.254 12.207 1.00 98.19 86 GLY A N 1
ATOM 606 C CA . GLY A 1 86 ? 8.425 -3.118 11.934 1.00 98.19 86 GLY A CA 1
ATOM 607 C C . GLY A 1 86 ? 8.102 -4.252 10.955 1.00 98.19 86 GLY A C 1
ATOM 608 O O . GLY A 1 86 ? 8.885 -4.529 10.051 1.00 98.19 86 GLY A O 1
ATOM 609 N N . MET A 1 87 ? 6.920 -4.867 11.057 1.00 98.38 87 MET A N 1
ATOM 610 C CA . MET A 1 87 ? 6.484 -5.862 10.066 1.00 98.38 87 MET A CA 1
ATOM 611 C C . MET A 1 87 ? 6.241 -5.246 8.684 1.00 98.38 87 MET A C 1
ATOM 613 O O . MET A 1 87 ? 6.555 -5.874 7.678 1.00 98.38 87 MET A O 1
ATOM 617 N N . ILE A 1 88 ? 5.742 -4.009 8.610 1.00 98.50 88 ILE A N 1
ATOM 618 C CA . ILE A 1 88 ? 5.610 -3.285 7.336 1.00 98.50 88 ILE A CA 1
ATOM 619 C C . ILE A 1 88 ? 6.981 -3.060 6.694 1.00 98.50 88 ILE A C 1
ATOM 621 O O . ILE A 1 88 ? 7.144 -3.344 5.508 1.00 98.50 88 ILE A O 1
ATOM 625 N N . TYR A 1 89 ? 7.971 -2.625 7.476 1.00 97.94 89 TYR A N 1
ATOM 626 C CA . TYR A 1 89 ? 9.360 -2.515 7.026 1.00 97.94 89 TYR A CA 1
ATOM 627 C C . TYR A 1 89 ? 9.883 -3.843 6.457 1.00 97.94 89 TYR A C 1
ATOM 629 O O . TYR A 1 89 ? 10.388 -3.881 5.335 1.00 97.94 89 TYR A O 1
ATOM 637 N N . LEU A 1 90 ? 9.702 -4.951 7.187 1.00 97.69 90 LEU A N 1
ATOM 638 C CA . LEU A 1 90 ? 10.115 -6.279 6.718 1.00 97.69 90 LEU A CA 1
ATOM 639 C C . LEU A 1 90 ? 9.399 -6.667 5.420 1.00 97.69 90 LEU A C 1
ATOM 641 O O . LEU A 1 90 ? 10.022 -7.210 4.512 1.00 97.69 90 LEU A O 1
ATOM 645 N N . GLY A 1 91 ? 8.111 -6.342 5.302 1.00 98.06 91 GLY A N 1
ATOM 646 C CA . GLY A 1 91 ? 7.341 -6.549 4.080 1.00 98.06 91 GLY A CA 1
ATOM 647 C C . GLY A 1 91 ? 7.930 -5.813 2.876 1.00 98.06 91 GLY A C 1
ATOM 648 O O . GLY A 1 91 ? 8.061 -6.409 1.807 1.00 98.06 91 GLY A O 1
ATOM 649 N N . LYS A 1 92 ? 8.355 -4.555 3.046 1.00 98.19 92 LYS A N 1
ATOM 650 C CA . LYS A 1 92 ? 9.034 -3.773 1.996 1.00 98.19 92 LYS A CA 1
ATOM 651 C C . LYS A 1 92 ? 10.390 -4.383 1.633 1.00 98.19 92 LYS A C 1
ATOM 653 O O . LYS A 1 92 ? 10.640 -4.636 0.458 1.00 98.19 92 LYS A O 1
ATOM 658 N N . ARG A 1 93 ? 11.209 -4.734 2.633 1.00 96.19 93 ARG A N 1
ATOM 659 C CA . ARG A 1 93 ? 12.525 -5.365 2.427 1.00 96.19 93 ARG A CA 1
ATOM 660 C C . ARG A 1 93 ? 12.424 -6.683 1.660 1.00 96.19 93 ARG A C 1
ATOM 662 O O . ARG A 1 93 ? 13.203 -6.895 0.739 1.00 96.19 93 ARG A O 1
ATOM 669 N N . VAL A 1 94 ? 11.464 -7.543 2.013 1.00 95.62 94 VAL A N 1
ATOM 670 C CA . VAL A 1 94 ? 11.197 -8.800 1.291 1.00 95.62 94 VAL A CA 1
ATOM 671 C C . VAL A 1 94 ? 10.644 -8.521 -0.105 1.00 95.62 94 VAL A C 1
ATOM 673 O O . VAL A 1 94 ? 11.025 -9.200 -1.049 1.00 95.62 94 VAL A O 1
ATOM 676 N N . SER A 1 95 ? 9.783 -7.511 -0.264 1.00 96.44 95 SER A N 1
ATOM 677 C CA . SER A 1 95 ? 9.213 -7.156 -1.572 1.00 96.44 95 SER A CA 1
ATOM 678 C C . SER A 1 95 ? 10.262 -6.697 -2.573 1.00 96.44 95 SER A C 1
ATOM 680 O O . SER A 1 95 ? 10.045 -6.889 -3.766 1.00 96.44 95 SER A O 1
ATOM 682 N N . ALA A 1 96 ? 11.377 -6.134 -2.108 1.00 94.81 96 ALA A N 1
ATOM 683 C CA . ALA A 1 96 ? 12.480 -5.700 -2.955 1.00 94.81 96 ALA A CA 1
ATOM 684 C C . ALA A 1 96 ? 13.360 -6.854 -3.465 1.00 94.81 96 ALA A C 1
ATOM 686 O O . ALA A 1 96 ? 14.060 -6.706 -4.462 1.00 94.81 96 ALA A O 1
ATOM 687 N N . GLU A 1 97 ? 13.283 -8.034 -2.843 1.00 93.31 97 GLU A N 1
ATOM 688 C CA . GLU A 1 97 ? 14.090 -9.188 -3.238 1.00 93.31 97 GLU A CA 1
ATOM 689 C C . GLU A 1 97 ? 13.799 -9.663 -4.673 1.00 93.31 97 GLU A C 1
ATOM 691 O O . GLU A 1 97 ? 12.720 -9.445 -5.245 1.00 93.31 97 GLU A O 1
ATOM 696 N N . SER A 1 98 ? 14.779 -10.353 -5.260 1.00 89.50 98 SER A N 1
ATOM 697 C CA . SER A 1 98 ? 14.760 -10.773 -6.670 1.00 89.50 98 SER A CA 1
ATOM 698 C C . SER A 1 98 ? 14.115 -12.144 -6.923 1.00 89.50 98 SER A C 1
ATOM 700 O O . SER A 1 98 ? 13.900 -12.526 -8.077 1.00 89.50 98 SER A O 1
ATOM 702 N N . PHE A 1 99 ? 13.783 -12.904 -5.873 1.00 90.56 99 PHE A N 1
ATOM 703 C CA . PHE A 1 99 ? 13.184 -14.230 -6.031 1.00 90.56 99 PHE A CA 1
ATOM 704 C C . PHE A 1 99 ? 11.712 -14.160 -6.481 1.00 90.56 99 PHE A C 1
ATOM 706 O O . PHE A 1 99 ? 10.982 -13.201 -6.223 1.00 90.56 99 PHE A O 1
ATOM 713 N N . ARG A 1 100 ? 11.239 -15.219 -7.152 1.00 93.00 100 ARG A N 1
ATOM 714 C CA . ARG A 1 100 ? 9.847 -15.308 -7.628 1.00 93.00 100 ARG A CA 1
ATOM 715 C C . ARG A 1 100 ? 8.885 -15.358 -6.441 1.00 93.00 100 ARG A C 1
ATOM 717 O O . ARG A 1 100 ? 8.993 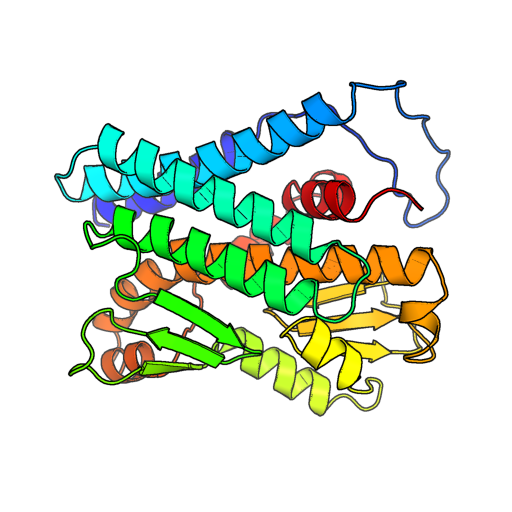-16.245 -5.603 1.00 93.00 100 ARG A O 1
ATOM 724 N N . GLY A 1 101 ? 7.924 -14.442 -6.401 1.00 94.88 101 GLY A N 1
ATOM 725 C CA . GLY A 1 101 ? 6.971 -14.312 -5.297 1.00 94.88 101 GLY A CA 1
ATOM 726 C C . GLY A 1 101 ? 7.411 -13.364 -4.182 1.00 94.88 101 GLY A C 1
ATOM 727 O O . GLY A 1 101 ? 6.640 -13.169 -3.247 1.00 94.88 101 GLY A O 1
ATOM 728 N N . ALA A 1 102 ? 8.595 -12.746 -4.272 1.00 94.69 102 ALA A N 1
ATOM 729 C CA . ALA A 1 102 ? 9.083 -11.788 -3.277 1.00 94.69 102 ALA A CA 1
ATOM 730 C C . ALA A 1 102 ? 8.083 -10.656 -3.003 1.00 94.69 102 ALA A C 1
ATOM 732 O O . ALA A 1 102 ? 7.777 -10.373 -1.847 1.00 94.69 102 ALA A O 1
ATOM 733 N N . GLY A 1 103 ? 7.497 -10.076 -4.058 1.00 96.19 103 GLY A N 1
ATOM 734 C CA . GLY A 1 103 ? 6.465 -9.047 -3.919 1.00 96.19 103 GLY A CA 1
ATOM 735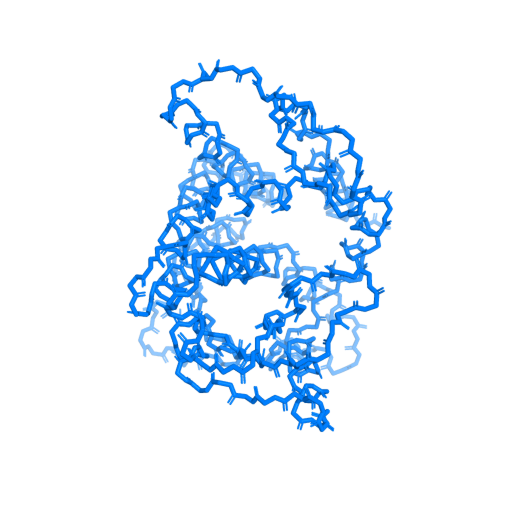 C C . GLY A 1 103 ? 5.210 -9.557 -3.214 1.00 96.19 103 GLY A C 1
ATOM 736 O O . GLY A 1 103 ? 4.758 -8.937 -2.263 1.00 96.19 103 GLY A O 1
ATOM 737 N N . LEU A 1 104 ? 4.685 -10.720 -3.609 1.00 97.50 104 LEU A N 1
ATOM 738 C CA . LEU A 1 104 ? 3.509 -11.319 -2.977 1.00 97.50 104 LEU A CA 1
ATOM 739 C C . LEU A 1 104 ? 3.753 -11.588 -1.486 1.00 97.50 104 LEU A C 1
ATOM 741 O O . LEU A 1 104 ? 2.938 -11.186 -0.657 1.00 97.50 104 LEU A O 1
ATOM 745 N N . VAL A 1 105 ? 4.864 -12.248 -1.142 1.00 98.19 105 VAL A N 1
ATOM 746 C CA . VAL A 1 105 ? 5.212 -12.579 0.249 1.00 98.19 105 VAL A CA 1
ATOM 747 C C . VAL A 1 105 ? 5.413 -11.306 1.063 1.00 98.19 105 VAL A C 1
ATOM 749 O O . VAL A 1 105 ? 4.805 -11.157 2.123 1.00 98.19 105 VAL A O 1
ATOM 752 N N . GLY A 1 106 ? 6.217 -10.368 0.561 1.00 97.75 106 GLY A N 1
ATOM 753 C CA . GLY A 1 106 ? 6.479 -9.106 1.241 1.00 97.75 106 GLY A CA 1
ATOM 754 C C . GLY A 1 106 ? 5.209 -8.276 1.438 1.00 97.75 106 GLY A C 1
ATOM 755 O O . GLY A 1 106 ? 4.975 -7.753 2.529 1.00 97.75 106 GLY A O 1
ATOM 756 N N . ARG A 1 107 ? 4.313 -8.264 0.447 1.00 97.94 107 ARG A N 1
ATOM 757 C CA . ARG A 1 107 ? 2.984 -7.652 0.540 1.00 97.94 107 ARG A CA 1
ATOM 758 C C . ARG A 1 107 ? 2.123 -8.284 1.636 1.00 97.94 107 ARG A C 1
ATOM 760 O O . ARG A 1 107 ? 1.507 -7.548 2.404 1.00 97.94 107 ARG A O 1
ATOM 767 N N . GLN A 1 108 ? 2.116 -9.614 1.782 1.00 98.50 108 GLN A N 1
ATOM 768 C CA . GLN A 1 108 ? 1.379 -10.271 2.875 1.00 98.50 108 GLN A CA 1
ATOM 769 C C . GLN A 1 108 ? 1.976 -9.955 4.253 1.00 98.50 108 GLN A C 1
ATOM 771 O O . GLN A 1 108 ? 1.232 -9.658 5.187 1.00 98.50 108 GLN A O 1
ATOM 776 N N . VAL A 1 109 ? 3.307 -9.963 4.386 1.00 98.50 109 VAL A N 1
ATOM 777 C CA . VAL A 1 109 ? 3.989 -9.585 5.639 1.00 98.50 109 VAL A CA 1
ATOM 778 C C . VAL A 1 109 ? 3.646 -8.141 6.021 1.00 98.50 109 VAL A C 1
ATOM 780 O O . VAL A 1 109 ? 3.273 -7.867 7.164 1.00 98.50 109 VAL A O 1
ATOM 783 N N . GLY A 1 110 ? 3.678 -7.224 5.050 1.00 98.31 110 GLY A N 1
ATOM 784 C CA . GLY A 1 110 ? 3.270 -5.839 5.261 1.00 98.31 110 GLY A CA 1
ATOM 785 C C . GLY A 1 110 ? 1.797 -5.700 5.650 1.00 98.31 110 GLY A C 1
ATOM 786 O O . GLY A 1 110 ? 1.471 -4.928 6.552 1.00 98.31 110 GLY A O 1
ATOM 787 N N . ALA A 1 111 ? 0.906 -6.491 5.051 1.00 98.19 111 ALA A N 1
ATOM 788 C CA . ALA A 1 111 ? -0.519 -6.493 5.374 1.00 98.19 111 ALA A CA 1
ATOM 789 C C . ALA A 1 111 ? -0.822 -7.005 6.796 1.00 98.19 111 ALA A C 1
ATOM 791 O O . ALA A 1 111 ? -1.692 -6.453 7.480 1.00 98.19 111 ALA A O 1
ATOM 792 N N . VAL A 1 112 ? -0.064 -7.993 7.289 1.00 98.44 112 VAL A N 1
ATOM 793 C CA . VAL A 1 112 ? -0.099 -8.410 8.703 1.00 98.44 112 VAL A CA 1
ATOM 794 C C . VAL A 1 112 ? 0.303 -7.238 9.600 1.00 98.44 112 VAL A C 1
ATOM 796 O O . VAL A 1 112 ? -0.414 -6.914 10.548 1.00 98.44 112 VAL A O 1
ATOM 799 N N . GLY A 1 113 ? 1.399 -6.547 9.270 1.00 98.38 113 GLY A N 1
ATOM 800 C CA . GLY A 1 113 ? 1.838 -5.351 9.990 1.00 98.38 113 GLY A CA 1
ATOM 801 C C . GLY A 1 113 ? 0.780 -4.248 10.026 1.00 98.38 113 GLY A C 1
ATOM 802 O O . GLY A 1 113 ? 0.439 -3.749 11.101 1.00 98.38 113 GLY A O 1
ATOM 803 N N . ALA A 1 114 ? 0.181 -3.931 8.878 1.00 98.19 114 ALA A N 1
ATOM 804 C CA . ALA A 1 114 ? -0.908 -2.963 8.772 1.00 98.19 114 ALA A CA 1
ATOM 805 C C . ALA A 1 114 ? -2.136 -3.381 9.600 1.00 98.19 114 ALA A C 1
ATOM 807 O O . ALA A 1 114 ? -2.728 -2.539 10.279 1.00 98.19 114 ALA A O 1
ATOM 808 N N . SER A 1 115 ? -2.485 -4.673 9.606 1.00 97.94 115 SER A N 1
ATOM 809 C CA . SER A 1 115 ? -3.575 -5.217 10.429 1.00 97.94 115 SER A CA 1
ATOM 810 C C . SER A 1 115 ? -3.298 -5.020 11.919 1.00 97.94 115 SER A C 1
ATOM 812 O O . SER A 1 115 ? -4.177 -4.566 12.650 1.00 97.94 115 SER A O 1
ATOM 814 N N . VAL A 1 116 ? -2.061 -5.255 12.372 1.00 98.50 116 VAL A N 1
ATOM 815 C CA . VAL A 1 116 ? -1.653 -5.008 13.763 1.00 98.50 116 VAL A CA 1
ATOM 816 C C . VAL A 1 116 ? -1.794 -3.537 14.143 1.00 98.50 116 VAL A C 1
ATOM 818 O O . VAL A 1 116 ? -2.373 -3.240 15.195 1.00 98.50 116 VAL A O 1
ATOM 821 N N . VAL A 1 117 ? -1.316 -2.613 13.300 1.00 98.38 117 VAL A N 1
ATOM 822 C CA . VAL A 1 117 ? -1.469 -1.170 13.548 1.00 98.38 117 VAL A CA 1
ATOM 823 C C . VAL A 1 117 ? -2.953 -0.818 13.631 1.00 98.38 117 VAL A C 1
ATOM 825 O O . VAL A 1 117 ? -3.394 -0.240 14.626 1.00 98.38 117 VAL A O 1
ATOM 828 N N . ARG A 1 118 ? -3.744 -1.230 12.634 1.00 96.94 118 ARG A N 1
ATOM 829 C CA . ARG A 1 118 ? -5.169 -0.910 12.544 1.00 96.94 118 ARG A CA 1
ATOM 830 C C . ARG A 1 118 ? -5.972 -1.465 13.717 1.00 96.94 118 ARG A C 1
ATOM 832 O O . ARG A 1 118 ? -6.744 -0.730 14.339 1.00 96.94 118 ARG A O 1
ATOM 839 N N . ASN A 1 119 ? -5.799 -2.739 14.038 1.00 97.12 119 ASN A N 1
ATOM 840 C CA . ASN A 1 119 ? -6.533 -3.386 15.117 1.00 97.12 119 ASN A CA 1
ATOM 841 C C . ASN A 1 119 ? -6.158 -2.789 16.474 1.00 97.12 119 ASN A C 1
ATOM 843 O O . ASN A 1 119 ? -7.037 -2.517 17.292 1.00 97.12 119 ASN A O 1
ATOM 847 N N . THR A 1 120 ? -4.878 -2.473 16.680 1.00 97.19 120 THR A N 1
ATOM 848 C CA . THR A 1 120 ? -4.423 -1.761 17.878 1.00 97.19 120 THR A CA 1
ATOM 849 C C . THR A 1 120 ? -5.059 -0.379 17.982 1.00 97.19 120 THR A C 1
ATOM 851 O O . THR A 1 120 ? -5.589 -0.043 19.045 1.00 97.19 120 THR A O 1
ATOM 854 N N . SER A 1 121 ? -5.079 0.400 16.890 1.00 96.31 121 SER A N 1
ATOM 855 C CA . SER A 1 121 ? -5.762 1.697 16.852 1.00 96.31 121 SER A CA 1
ATOM 856 C C . SER A 1 121 ? -7.211 1.567 17.321 1.00 96.31 121 SER A C 1
ATOM 858 O O . SER A 1 121 ? -7.709 2.450 18.017 1.00 96.31 121 SER A O 1
ATOM 860 N N . GLU A 1 122 ? -7.902 0.491 16.937 1.00 94.62 122 GLU A N 1
ATOM 861 C CA . GLU A 1 122 ? -9.308 0.218 17.268 1.00 94.62 122 GLU A CA 1
ATOM 862 C C . GLU A 1 122 ? -9.531 -0.481 18.615 1.00 94.62 122 GLU A C 1
ATOM 864 O O . GLU A 1 122 ? -10.682 -0.692 18.989 1.00 94.62 122 GLU A O 1
ATOM 869 N N . GLY A 1 123 ? -8.469 -0.805 19.358 1.00 94.50 123 GLY A N 1
ATOM 870 C CA . GLY A 1 123 ? -8.571 -1.525 20.628 1.00 94.50 123 GLY A CA 1
ATOM 871 C C . GLY A 1 123 ? -8.973 -2.997 20.483 1.00 94.50 123 GLY A C 1
ATOM 872 O O . GLY A 1 123 ? -9.520 -3.566 21.424 1.00 94.50 123 GLY A O 1
ATOM 873 N N . ARG A 1 124 ? -8.721 -3.608 19.321 1.00 94.31 124 ARG A N 1
ATOM 874 C CA . ARG A 1 124 ? -9.007 -5.019 19.021 1.00 94.31 124 ARG A CA 1
ATOM 875 C C . ARG A 1 124 ? -7.800 -5.927 19.278 1.00 94.31 124 ARG A C 1
ATOM 877 O O . ARG A 1 124 ? -6.702 -5.456 19.588 1.00 94.31 124 ARG A O 1
ATOM 884 N N . SER A 1 125 ? -8.015 -7.238 19.139 1.00 94.38 125 SER A N 1
ATOM 885 C CA . SER A 1 125 ? -6.927 -8.219 19.061 1.00 94.38 125 SER A CA 1
ATOM 886 C C . SER A 1 125 ? -6.071 -7.964 17.820 1.00 94.38 125 SER A C 1
ATOM 888 O O . SER A 1 125 ? -6.586 -7.546 16.789 1.00 94.38 125 SER A O 1
ATOM 890 N N . LEU A 1 126 ? -4.763 -8.214 17.915 1.00 95.19 126 LEU A N 1
ATOM 891 C CA . LEU A 1 126 ? -3.773 -7.781 16.920 1.00 95.19 126 LEU A CA 1
ATOM 892 C C . LEU A 1 126 ? -4.086 -8.274 15.498 1.00 95.19 126 LEU A C 1
ATOM 894 O O . LEU A 1 126 ? -3.868 -7.540 14.538 1.00 95.19 126 LEU A O 1
ATOM 898 N N . LEU A 1 127 ? -4.634 -9.483 15.370 1.00 94.75 127 LEU A N 1
ATOM 899 C CA . LEU A 1 127 ? -4.901 -10.147 14.091 1.00 94.75 127 LEU A CA 1
ATOM 900 C C . LEU A 1 127 ? -6.399 -10.392 13.852 1.00 94.75 127 LEU A C 1
ATOM 902 O O . LEU A 1 127 ? -6.749 -11.319 13.129 1.00 94.75 127 LEU A O 1
ATOM 906 N N . ASP A 1 128 ? -7.283 -9.599 14.468 1.00 94.50 128 ASP A N 1
ATOM 907 C CA . ASP A 1 128 ? -8.731 -9.776 14.325 1.00 94.50 128 ASP A CA 1
ATOM 908 C C . ASP A 1 128 ? -9.479 -8.476 13.949 1.00 94.50 128 ASP A C 1
ATOM 910 O O . ASP A 1 128 ? -9.711 -7.613 14.809 1.00 94.50 128 ASP A O 1
ATOM 914 N N . PRO A 1 129 ? -9.903 -8.328 12.677 1.00 95.25 129 PRO A N 1
ATOM 915 C CA . PRO A 1 129 ? -9.622 -9.226 11.551 1.00 95.25 129 PRO A CA 1
ATOM 916 C C . PRO A 1 129 ? -8.192 -9.049 11.015 1.00 95.25 129 PRO A C 1
ATOM 918 O O . PRO A 1 129 ? -7.629 -7.954 11.072 1.00 95.25 129 PRO A O 1
ATOM 921 N N . LEU A 1 130 ? -7.637 -10.105 10.425 1.00 97.00 130 LEU A N 1
ATOM 922 C CA . LEU A 1 130 ? -6.454 -10.041 9.571 1.00 97.00 130 LEU A CA 1
ATOM 923 C C . LEU A 1 130 ? -6.885 -9.646 8.154 1.00 97.00 130 LEU A C 1
ATOM 925 O O . LEU A 1 130 ? -7.771 -10.279 7.580 1.00 97.00 130 LEU A O 1
ATOM 929 N N . MET A 1 131 ? -6.272 -8.609 7.586 1.00 97.25 131 MET A N 1
ATOM 930 C CA . MET A 1 131 ? -6.502 -8.207 6.200 1.00 97.25 131 MET A CA 1
ATOM 931 C C . MET A 1 131 ? -5.362 -8.702 5.311 1.00 97.25 131 MET A C 1
ATOM 933 O O . MET A 1 131 ? -4.205 -8.390 5.578 1.00 97.25 131 MET A O 1
ATOM 937 N N . LEU A 1 132 ? -5.698 -9.444 4.252 1.00 97.88 132 LEU A N 1
ATOM 938 C CA . LEU A 1 132 ? -4.763 -9.919 3.231 1.00 97.88 132 LEU A CA 1
ATOM 939 C C . LEU A 1 132 ? -5.173 -9.403 1.838 1.00 97.88 132 LEU A C 1
ATOM 941 O O . LEU A 1 132 ? -6.301 -9.658 1.399 1.00 97.88 132 LEU A O 1
ATOM 945 N N . PRO A 1 133 ? -4.300 -8.670 1.128 1.00 97.81 133 PRO A N 1
ATOM 946 C CA . PRO A 1 133 ? -4.585 -8.152 -0.201 1.00 97.81 133 PRO A CA 1
ATOM 947 C C . PRO A 1 133 ? -4.148 -9.127 -1.306 1.00 97.81 133 PRO A C 1
ATOM 949 O O . PRO A 1 133 ? -3.052 -9.685 -1.262 1.00 97.81 133 PRO A O 1
ATOM 952 N N . VAL A 1 134 ? -4.984 -9.283 -2.338 1.00 95.31 134 VAL A N 1
ATOM 953 C CA . VAL A 1 134 ? -4.639 -9.978 -3.591 1.00 95.31 134 VAL A CA 1
ATOM 954 C C . VAL A 1 134 ? -5.226 -9.188 -4.756 1.00 95.31 134 VAL A C 1
ATOM 956 O O . VAL A 1 134 ? -6.445 -9.131 -4.933 1.00 95.31 134 VAL A O 1
ATOM 959 N N . GLY A 1 135 ? -4.367 -8.546 -5.549 1.00 94.12 135 GLY A N 1
ATOM 960 C CA . GLY A 1 135 ? -4.810 -7.640 -6.608 1.00 94.12 135 GLY A CA 1
ATOM 961 C C . GLY A 1 135 ? -5.729 -6.527 -6.072 1.00 94.12 135 GLY A C 1
ATOM 962 O O . GLY A 1 135 ? -5.349 -5.881 -5.092 1.00 94.12 135 GLY A O 1
ATOM 963 N N . PRO A 1 136 ? -6.923 -6.303 -6.661 1.00 95.88 136 PRO A N 1
ATOM 964 C CA . PRO A 1 136 ? -7.908 -5.333 -6.169 1.00 95.88 136 PRO A CA 1
ATOM 965 C C . PRO A 1 136 ? -8.822 -5.901 -5.067 1.00 95.88 136 PRO A C 1
ATOM 967 O O . PRO A 1 136 ? -9.785 -5.253 -4.665 1.00 95.88 136 PRO A O 1
ATOM 970 N N . LEU A 1 137 ? -8.591 -7.130 -4.601 1.00 97.50 137 LEU A N 1
ATOM 971 C CA . LEU A 1 137 ? -9.402 -7.755 -3.559 1.00 97.50 137 LEU A CA 1
ATOM 972 C C . LEU A 1 137 ? -8.701 -7.663 -2.206 1.00 97.50 137 LEU A C 1
ATOM 974 O O . LEU A 1 137 ? -7.470 -7.711 -2.101 1.00 97.50 137 LEU A O 1
ATOM 978 N N . ARG A 1 138 ? -9.504 -7.529 -1.154 1.00 97.44 138 ARG A N 1
ATOM 979 C CA . ARG A 1 138 ? -9.064 -7.478 0.241 1.00 97.44 138 ARG A CA 1
ATOM 980 C C . ARG A 1 138 ? -9.848 -8.513 1.035 1.00 97.44 138 ARG A C 1
ATOM 982 O O . ARG A 1 138 ? -11.074 -8.428 1.135 1.00 97.44 138 ARG A O 1
ATOM 989 N N . PHE A 1 139 ? -9.142 -9.492 1.583 1.00 97.69 139 PHE A N 1
ATOM 990 C CA . PHE A 1 139 ? -9.708 -10.575 2.375 1.00 97.69 139 PHE A CA 1
ATOM 991 C C . PHE A 1 139 ? -9.580 -10.235 3.850 1.00 97.69 139 PHE A C 1
ATOM 993 O O . PHE A 1 139 ? -8.482 -10.039 4.352 1.00 97.69 139 PHE A O 1
ATOM 1000 N N . TYR A 1 140 ? -10.707 -10.170 4.542 1.00 96.94 140 TYR A N 1
ATOM 1001 C CA . TYR A 1 140 ? -10.796 -9.921 5.971 1.00 96.94 140 TYR A CA 1
ATOM 1002 C C . TYR A 1 140 ? -11.110 -11.233 6.676 1.00 96.94 140 TYR A C 1
ATOM 1004 O O . TYR A 1 140 ? -12.259 -11.690 6.668 1.00 96.94 140 TYR A O 1
ATOM 1012 N N . ILE A 1 141 ? -10.077 -11.826 7.259 1.00 96.69 141 ILE A N 1
ATOM 1013 C CA . ILE A 1 141 ? -10.107 -13.126 7.916 1.00 96.69 141 ILE A CA 1
ATOM 1014 C C . ILE A 1 141 ? -10.303 -12.886 9.419 1.00 96.69 141 ILE A C 1
ATOM 1016 O O . ILE A 1 141 ? -9.419 -12.310 10.058 1.00 96.69 141 ILE A O 1
ATOM 1020 N N . PRO A 1 142 ? -11.463 -13.247 9.990 1.00 95.06 142 PRO A N 1
ATOM 1021 C CA . PRO A 1 142 ? -11.669 -13.175 11.432 1.00 95.06 142 PRO A CA 1
ATOM 1022 C C . PRO A 1 142 ? -10.820 -14.236 12.145 1.00 95.06 142 PRO A C 1
ATOM 1024 O O . PRO A 1 142 ? -10.496 -15.270 11.563 1.00 95.06 142 PRO A O 1
ATOM 1027 N N . HIS A 1 143 ? -10.486 -14.002 13.414 1.00 89.81 143 HIS A N 1
ATOM 1028 C CA . HIS A 1 143 ? -9.808 -15.024 14.224 1.00 89.81 143 HIS A CA 1
ATOM 1029 C C . HIS A 1 143 ? -10.728 -16.214 14.553 1.00 89.81 143 HIS A C 1
ATOM 1031 O O . HIS A 1 143 ? -10.279 -17.354 14.648 1.00 89.81 143 HIS A O 1
ATOM 1037 N N . ASP A 1 144 ? -12.021 -15.943 14.721 1.00 88.62 144 ASP A N 1
ATOM 1038 C CA . ASP A 1 144 ? -13.036 -16.948 15.012 1.00 88.62 144 ASP A CA 1
ATOM 1039 C C . ASP A 1 144 ? -13.450 -17.723 13.748 1.00 88.62 144 ASP A C 1
ATOM 1041 O O . ASP A 1 144 ? -13.955 -17.145 12.783 1.00 88.62 144 ASP A O 1
ATOM 1045 N N . ALA A 1 145 ? -13.298 -19.050 13.798 1.00 79.12 145 ALA A N 1
ATOM 1046 C CA . ALA A 1 145 ? -13.631 -19.968 12.712 1.00 79.12 145 ALA A CA 1
ATOM 1047 C C . ALA A 1 145 ? -15.132 -20.013 12.367 1.00 79.12 145 ALA A C 1
ATOM 1049 O O . ALA A 1 145 ? -15.491 -20.467 11.280 1.00 79.12 145 ALA A O 1
ATOM 1050 N N . THR A 1 146 ? -16.019 -19.552 13.257 1.00 84.62 146 THR A N 1
ATOM 1051 C CA . THR A 1 146 ? -17.464 -19.512 12.975 1.00 84.62 146 THR A CA 1
ATOM 1052 C C . THR A 1 146 ? -17.876 -18.284 12.161 1.00 84.62 146 THR A C 1
ATOM 1054 O O . THR A 1 146 ? -18.919 -18.284 11.497 1.00 84.62 146 THR A O 1
ATOM 1057 N N . THR A 1 147 ? -17.036 -17.246 12.146 1.00 88.31 147 THR A N 1
ATOM 1058 C CA . THR A 1 147 ? -17.291 -16.015 11.405 1.00 88.31 147 THR A CA 1
ATOM 1059 C C . THR A 1 147 ? -16.794 -16.146 9.962 1.00 88.31 147 THR A C 1
ATOM 1061 O O . THR A 1 147 ? -15.668 -16.556 9.692 1.00 88.31 147 THR A O 1
ATOM 1064 N N . ARG A 1 148 ? -17.632 -15.774 8.986 1.00 93.00 148 ARG A N 1
ATOM 1065 C CA . ARG A 1 148 ? -17.274 -15.870 7.560 1.00 93.00 148 ARG A CA 1
ATOM 1066 C C . ARG A 1 148 ? -16.200 -14.848 7.173 1.00 93.00 148 ARG A C 1
ATOM 1068 O O . ARG A 1 148 ? -16.290 -13.676 7.547 1.00 93.00 148 ARG A O 1
ATOM 1075 N N . VAL A 1 149 ? -15.252 -15.276 6.334 1.00 95.62 149 VAL A N 1
ATOM 1076 C CA . VAL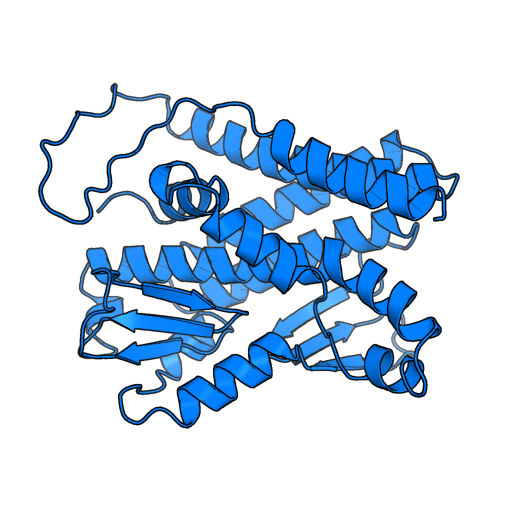 A 1 149 ? -14.304 -14.382 5.647 1.00 95.62 149 VAL A CA 1
ATOM 1077 C C . VAL A 1 149 ? -15.087 -13.356 4.832 1.00 95.62 149 VAL A C 1
ATOM 1079 O O . VAL A 1 149 ? -15.996 -13.709 4.077 1.00 95.62 149 VAL A O 1
ATOM 1082 N N . ARG A 1 150 ? -14.737 -12.077 4.978 1.00 95.88 150 ARG A N 1
ATOM 1083 C CA . ARG A 1 150 ? -15.339 -10.996 4.187 1.00 95.88 150 ARG A CA 1
ATOM 1084 C C . ARG A 1 150 ? -14.387 -10.580 3.081 1.00 95.88 150 ARG A C 1
ATOM 1086 O O . ARG A 1 150 ? -13.202 -10.392 3.331 1.00 95.88 150 ARG A O 1
ATOM 1093 N N . VAL A 1 151 ? -14.917 -10.382 1.881 1.00 97.31 151 VAL A N 1
ATOM 1094 C CA . VAL A 1 151 ? -14.151 -9.880 0.737 1.00 97.31 151 VAL A CA 1
ATOM 1095 C C . VAL A 1 151 ? -14.632 -8.478 0.407 1.00 97.31 151 VAL A C 1
ATOM 1097 O O . VAL A 1 151 ? -15.838 -8.234 0.341 1.00 97.31 151 VAL A O 1
ATOM 1100 N N . ARG A 1 152 ? -13.688 -7.558 0.218 1.00 97.62 152 ARG A N 1
ATOM 1101 C CA . ARG A 1 152 ? -13.956 -6.205 -0.267 1.00 97.62 152 ARG A CA 1
ATOM 1102 C C . ARG A 1 152 ? -13.187 -5.930 -1.545 1.00 97.62 152 ARG A C 1
ATOM 1104 O O . ARG A 1 152 ? -12.079 -6.434 -1.721 1.00 97.62 152 ARG A O 1
ATOM 1111 N N . VAL A 1 153 ? -13.784 -5.116 -2.402 1.00 97.94 153 VAL A N 1
ATOM 1112 C CA . VAL A 1 153 ? -13.164 -4.599 -3.618 1.00 97.94 153 VAL A CA 1
ATOM 1113 C C . VAL A 1 153 ? -12.548 -3.241 -3.314 1.00 97.94 153 VAL A C 1
ATOM 1115 O O . VAL A 1 153 ? -13.246 -2.317 -2.903 1.00 97.94 153 VAL A O 1
ATOM 1118 N N . ASP A 1 154 ? -11.249 -3.127 -3.531 1.00 96.75 154 ASP A N 1
ATOM 1119 C CA . ASP A 1 154 ? -10.530 -1.863 -3.592 1.00 96.75 154 ASP A CA 1
ATOM 1120 C C . ASP A 1 154 ? -10.979 -1.102 -4.842 1.00 96.75 154 ASP A C 1
ATOM 1122 O O . ASP A 1 154 ? -10.622 -1.464 -5.964 1.00 96.75 154 ASP A O 1
ATOM 1126 N N . LEU A 1 155 ? -11.844 -0.103 -4.660 1.00 96.31 155 LEU A N 1
ATOM 1127 C CA . LEU A 1 155 ? -12.522 0.555 -5.770 1.00 96.31 155 LEU A CA 1
ATOM 1128 C C . LEU A 1 155 ? -11.545 1.351 -6.653 1.00 96.31 155 LEU A C 1
ATOM 1130 O O . LEU A 1 155 ? -11.618 1.174 -7.872 1.00 96.31 155 LEU A O 1
ATOM 1134 N N . PRO A 1 156 ? -10.607 2.162 -6.114 1.00 95.25 156 PRO A N 1
ATOM 1135 C CA . PRO A 1 156 ? -9.571 2.766 -6.946 1.00 95.25 156 PRO A CA 1
ATOM 1136 C C . PRO A 1 156 ? -8.715 1.739 -7.683 1.00 95.25 156 PRO A C 1
ATOM 1138 O O . PRO A 1 156 ? -8.504 1.893 -8.884 1.00 95.25 156 PRO A O 1
ATOM 1141 N N . GLY A 1 157 ? -8.268 0.675 -7.006 1.00 95.38 157 GLY A N 1
ATOM 1142 C CA . GLY A 1 157 ? -7.450 -0.349 -7.655 1.00 95.38 157 GLY A CA 1
ATOM 1143 C C . GLY A 1 157 ? -8.196 -1.097 -8.756 1.00 95.38 157 GLY A C 1
ATOM 1144 O O . GLY A 1 157 ? -7.652 -1.322 -9.836 1.00 95.38 157 GLY A O 1
ATOM 1145 N N . ALA A 1 158 ? -9.476 -1.408 -8.543 1.00 97.88 158 ALA A N 1
ATOM 1146 C CA . ALA A 1 158 ? -10.338 -1.997 -9.562 1.00 97.88 158 ALA A CA 1
ATOM 1147 C C . ALA A 1 158 ? -10.549 -1.054 -10.759 1.00 97.88 158 ALA A C 1
ATOM 1149 O O . ALA A 1 158 ? -10.525 -1.510 -11.902 1.00 97.88 158 ALA A O 1
ATOM 1150 N N . ALA A 1 159 ? -10.718 0.249 -10.517 1.00 96.81 159 ALA A N 1
ATOM 1151 C CA . ALA A 1 159 ? -10.880 1.242 -11.577 1.00 96.81 159 ALA A CA 1
ATOM 1152 C C . ALA A 1 159 ? -9.603 1.397 -12.420 1.00 96.81 159 ALA A C 1
ATOM 1154 O O . ALA A 1 159 ? -9.674 1.379 -13.650 1.00 96.81 159 ALA A O 1
ATOM 1155 N N . VAL A 1 160 ? -8.432 1.490 -11.780 1.00 96.00 160 VAL A N 1
ATOM 1156 C CA . VAL A 1 160 ? -7.140 1.563 -12.483 1.00 96.00 160 VAL A CA 1
ATOM 1157 C C . VAL A 1 160 ? -6.857 0.268 -13.241 1.00 96.00 160 VAL A C 1
ATOM 1159 O O . VAL A 1 160 ? -6.414 0.322 -14.388 1.00 96.00 160 VAL A O 1
ATOM 1162 N N . LEU A 1 161 ? -7.172 -0.890 -12.655 1.00 97.75 161 LEU A N 1
ATOM 1163 C CA . LEU A 1 161 ? -7.052 -2.183 -13.327 1.00 97.75 161 LEU A CA 1
ATOM 1164 C C . LEU A 1 161 ? -7.939 -2.247 -14.573 1.00 97.75 161 LEU A C 1
ATOM 1166 O O . LEU A 1 161 ? -7.457 -2.613 -15.641 1.00 97.75 161 LEU A O 1
ATOM 1170 N N . ALA A 1 162 ? -9.214 -1.868 -14.460 1.00 97.88 162 ALA A N 1
ATOM 1171 C CA . ALA A 1 162 ? -10.127 -1.839 -15.599 1.00 97.88 162 ALA A CA 1
ATOM 1172 C C . ALA A 1 162 ? -9.606 -0.908 -16.702 1.00 97.88 162 ALA A C 1
ATOM 1174 O O . ALA A 1 162 ? -9.562 -1.295 -17.866 1.00 97.88 162 ALA A O 1
ATOM 1175 N N . HIS A 1 163 ? -9.135 0.286 -16.339 1.00 96.38 163 HIS A N 1
ATOM 1176 C CA . HIS A 1 163 ? -8.529 1.211 -17.292 1.00 96.38 163 HIS A CA 1
ATOM 1177 C C . HIS A 1 163 ? -7.285 0.617 -17.977 1.00 96.38 163 HIS A C 1
ATOM 1179 O O . HIS A 1 163 ? -7.145 0.727 -19.196 1.00 96.38 163 HIS A O 1
ATOM 1185 N N . ALA A 1 164 ? -6.401 -0.050 -17.228 1.00 95.50 164 ALA A N 1
ATOM 1186 C CA . ALA A 1 164 ? -5.213 -0.693 -17.783 1.00 95.50 164 ALA A CA 1
ATOM 1187 C C . ALA A 1 164 ? -5.550 -1.859 -18.726 1.00 95.50 164 ALA A C 1
ATOM 1189 O O . ALA A 1 164 ? -4.945 -1.953 -19.788 1.00 95.50 164 ALA A O 1
ATOM 1190 N N . LEU A 1 165 ? -6.546 -2.687 -18.389 1.00 96.81 165 LEU A N 1
ATOM 1191 C CA . LEU A 1 165 ? -7.029 -3.781 -19.244 1.00 96.81 165 LEU A CA 1
ATOM 1192 C C . LEU A 1 165 ? -7.639 -3.282 -20.558 1.00 96.81 165 LEU A C 1
ATOM 1194 O O . LEU A 1 165 ? -7.531 -3.952 -21.580 1.00 96.81 165 LEU A O 1
ATOM 1198 N N . LEU A 1 166 ? -8.286 -2.117 -20.530 1.00 96.88 166 LEU A N 1
ATOM 1199 C CA . LEU A 1 166 ? -8.899 -1.499 -21.707 1.00 96.88 166 LEU A CA 1
ATOM 1200 C C . LEU A 1 166 ? -7.899 -0.692 -22.552 1.00 96.88 166 LEU A C 1
ATOM 1202 O O . LEU A 1 166 ? -8.261 -0.204 -23.621 1.00 96.88 166 LEU A O 1
ATOM 1206 N N . SER A 1 167 ? -6.657 -0.525 -22.089 1.00 94.31 167 SER A N 1
ATOM 1207 C CA . SER A 1 167 ? -5.636 0.253 -22.793 1.00 94.31 167 SER A CA 1
ATOM 1208 C C . SER A 1 167 ? -4.863 -0.634 -23.781 1.00 94.31 167 SER A C 1
ATOM 1210 O O . SER A 1 167 ? -4.097 -1.486 -23.336 1.00 94.31 167 SER A O 1
ATOM 1212 N N . PRO A 1 168 ? -4.962 -0.419 -25.109 1.00 90.88 168 PRO A N 1
ATOM 1213 C CA . PRO A 1 168 ? -4.310 -1.284 -26.102 1.00 90.88 168 PRO A CA 1
ATOM 1214 C C . PRO A 1 168 ? -2.775 -1.195 -26.076 1.00 90.88 168 PRO A C 1
ATOM 1216 O O . PRO A 1 168 ? -2.096 -2.096 -26.554 1.00 90.88 168 PRO A O 1
ATOM 1219 N N . ALA A 1 169 ? -2.221 -0.128 -25.494 1.00 91.31 169 ALA A N 1
ATOM 1220 C CA . ALA A 1 169 ? -0.780 0.069 -25.339 1.00 91.31 169 ALA A CA 1
ATOM 1221 C C . ALA A 1 169 ? -0.165 -0.731 -24.172 1.00 91.31 169 ALA A C 1
ATOM 1223 O O . ALA A 1 169 ? 1.031 -0.606 -23.910 1.00 91.31 169 ALA A O 1
ATOM 1224 N N . ARG A 1 170 ? -0.971 -1.512 -23.436 1.00 94.06 170 ARG A N 1
ATOM 1225 C CA . ARG A 1 170 ? -0.549 -2.233 -22.233 1.00 94.06 170 ARG A CA 1
ATOM 1226 C C . ARG A 1 170 ? -0.781 -3.729 -22.382 1.00 94.06 170 ARG A C 1
ATOM 1228 O O . ARG A 1 170 ? -1.852 -4.162 -22.793 1.00 94.06 170 ARG A O 1
ATOM 1235 N N . THR A 1 171 ? 0.207 -4.522 -21.985 1.00 96.00 171 THR A N 1
ATOM 1236 C CA . THR A 1 171 ? 0.110 -5.987 -21.959 1.00 96.00 171 THR A CA 1
ATOM 1237 C C . THR A 1 171 ? 0.202 -6.478 -20.524 1.00 96.00 171 THR A C 1
ATOM 1239 O O . THR A 1 171 ? 1.142 -6.131 -19.819 1.00 96.00 171 THR A O 1
ATOM 1242 N N . LEU A 1 172 ? -0.764 -7.280 -20.076 1.00 97.25 172 LEU A N 1
ATOM 1243 C CA . LEU A 1 172 ? -0.728 -7.877 -18.741 1.00 97.25 172 LEU A CA 1
ATOM 1244 C C . LEU A 1 172 ? 0.360 -8.961 -18.675 1.00 97.25 172 LEU A C 1
ATOM 1246 O O . LEU A 1 172 ? 0.280 -9.957 -19.394 1.00 97.25 172 LEU A O 1
ATOM 1250 N N . ASP A 1 173 ? 1.320 -8.817 -17.762 1.00 97.12 173 ASP A N 1
ATOM 1251 C CA . ASP A 1 173 ? 2.257 -9.887 -17.415 1.00 97.12 173 ASP A CA 1
ATOM 1252 C C . ASP A 1 173 ? 1.702 -10.663 -16.218 1.00 97.12 173 ASP A C 1
ATOM 1254 O O . ASP A 1 173 ? 1.798 -10.244 -15.062 1.00 97.12 173 ASP A O 1
ATOM 1258 N N . THR A 1 174 ? 1.101 -11.821 -16.485 1.00 96.62 174 THR A N 1
ATOM 1259 C CA . THR A 1 174 ? 0.497 -12.666 -15.446 1.00 96.62 174 THR A CA 1
ATOM 1260 C C . THR A 1 174 ? 1.534 -13.244 -14.484 1.00 96.62 174 THR A C 1
ATOM 1262 O O . THR A 1 174 ? 1.243 -13.404 -13.299 1.00 96.62 174 THR A O 1
ATOM 1265 N N . GLY A 1 175 ? 2.756 -13.519 -14.948 1.00 96.12 175 GLY A N 1
ATOM 1266 C CA . GLY A 1 175 ? 3.830 -14.061 -14.122 1.00 96.12 175 GLY A CA 1
ATOM 1267 C C . GLY A 1 175 ? 4.363 -13.025 -13.138 1.00 96.12 175 GLY A C 1
ATOM 1268 O O . GLY A 1 175 ? 4.478 -13.312 -11.943 1.00 96.12 175 GLY A O 1
ATOM 1269 N N . ALA A 1 176 ? 4.638 -11.813 -13.624 1.00 96.81 176 ALA A N 1
ATOM 1270 C CA . ALA A 1 176 ? 4.986 -10.684 -12.768 1.00 96.81 176 ALA A CA 1
ATOM 1271 C C . ALA A 1 176 ? 3.825 -10.329 -11.831 1.00 96.81 176 ALA A C 1
ATOM 1273 O O . ALA A 1 176 ? 4.059 -10.096 -10.646 1.00 96.81 176 ALA A O 1
ATOM 1274 N N . SER A 1 177 ? 2.578 -10.402 -12.314 1.00 98.00 177 SER A N 1
ATOM 1275 C CA . SER A 1 177 ? 1.395 -10.110 -11.498 1.00 98.00 177 SER A CA 1
ATOM 1276 C C . SER A 1 177 ? 1.238 -11.067 -10.315 1.00 98.00 177 SER A C 1
ATOM 1278 O O . SER A 1 177 ? 1.038 -10.643 -9.177 1.00 98.00 177 SER A O 1
ATOM 1280 N N . LEU A 1 178 ? 1.376 -12.375 -10.560 1.00 96.75 178 LEU A N 1
ATOM 1281 C CA . LEU A 1 178 ? 1.352 -13.388 -9.503 1.00 96.75 178 LEU A CA 1
ATOM 1282 C C . LEU A 1 178 ? 2.525 -13.207 -8.532 1.00 96.75 178 LEU A C 1
ATOM 1284 O O . LEU A 1 178 ? 2.339 -13.298 -7.321 1.00 96.75 178 LEU A O 1
ATOM 1288 N N . SER A 1 179 ? 3.719 -12.907 -9.053 1.00 96.19 179 SER A N 1
ATOM 1289 C CA . SER A 1 179 ? 4.925 -12.688 -8.246 1.00 96.19 179 SER A CA 1
ATOM 1290 C C . SER A 1 179 ? 4.833 -11.444 -7.356 1.00 96.19 179 SER A C 1
ATOM 1292 O O . SER A 1 179 ? 5.353 -11.456 -6.242 1.00 96.19 179 SER A O 1
ATOM 1294 N N . ALA A 1 180 ? 4.193 -10.376 -7.834 1.00 96.94 180 ALA A N 1
ATOM 1295 C CA . ALA A 1 180 ? 3.966 -9.144 -7.082 1.00 96.94 180 ALA A CA 1
ATOM 1296 C C . ALA A 1 180 ? 2.741 -9.226 -6.158 1.00 96.94 180 ALA A C 1
ATOM 1298 O O . ALA A 1 180 ? 2.612 -8.441 -5.224 1.00 96.94 180 ALA A O 1
ATOM 1299 N N . GLY A 1 181 ? 1.813 -10.149 -6.429 1.00 96.69 181 GLY A N 1
ATOM 1300 C CA . GLY A 1 181 ? 0.496 -10.164 -5.796 1.00 96.69 181 GLY A CA 1
ATOM 1301 C C . GLY A 1 181 ? -0.390 -8.981 -6.208 1.00 96.69 181 GLY A C 1
ATOM 1302 O O . GLY A 1 181 ? -1.390 -8.720 -5.542 1.00 96.69 181 GLY A O 1
ATOM 1303 N N . ALA A 1 182 ? -0.033 -8.256 -7.269 1.00 98.00 182 ALA A N 1
ATOM 1304 C CA . ALA A 1 182 ? -0.681 -7.055 -7.805 1.00 98.00 182 ALA A CA 1
ATOM 1305 C C . ALA A 1 182 ? -0.683 -7.124 -9.343 1.00 98.00 182 ALA A C 1
ATOM 1307 O O . ALA A 1 182 ? 0.214 -7.753 -9.892 1.00 98.00 182 ALA A O 1
ATOM 1308 N N . PRO A 1 183 ? -1.641 -6.515 -10.065 1.00 98.38 183 PRO A N 1
ATOM 1309 C CA . PRO A 1 183 ? -1.606 -6.496 -11.525 1.00 98.38 183 PRO A CA 1
ATOM 1310 C C . PRO A 1 183 ? -0.380 -5.733 -12.036 1.00 98.38 183 PRO A C 1
ATOM 1312 O O . PRO A 1 183 ? -0.139 -4.604 -11.609 1.00 98.38 183 PRO A O 1
ATOM 1315 N N . VAL A 1 184 ? 0.363 -6.344 -12.958 1.00 98.06 184 VAL A N 1
ATOM 1316 C CA . VAL A 1 184 ? 1.553 -5.776 -13.602 1.00 98.06 184 VAL A CA 1
ATOM 1317 C C . VAL A 1 184 ? 1.323 -5.716 -15.105 1.00 98.06 184 VAL A C 1
ATOM 1319 O O . VAL A 1 184 ? 1.072 -6.737 -15.746 1.00 98.06 184 VAL A O 1
ATOM 1322 N N . PHE A 1 185 ? 1.432 -4.519 -15.666 1.00 97.62 185 PHE A N 1
ATOM 1323 C CA . PHE A 1 185 ? 1.335 -4.272 -17.097 1.00 97.62 185 PHE A CA 1
ATOM 1324 C C . PHE A 1 185 ? 2.674 -3.809 -17.656 1.00 97.62 185 PHE A C 1
ATOM 1326 O O . PHE A 1 185 ? 3.393 -3.053 -17.011 1.00 97.62 185 PHE A O 1
ATOM 1333 N N . LEU A 1 186 ? 2.970 -4.225 -18.879 1.00 96.06 186 LEU A N 1
ATOM 1334 C CA . LEU A 1 186 ? 4.108 -3.761 -19.661 1.00 96.06 186 LEU A CA 1
ATOM 1335 C C . LEU A 1 186 ? 3.621 -2.775 -20.717 1.00 96.06 186 LEU A C 1
ATOM 1337 O O . LEU A 1 186 ? 2.560 -2.984 -21.314 1.00 96.06 186 LEU A O 1
ATOM 1341 N N . MET A 1 187 ? 4.401 -1.733 -20.971 1.00 93.31 187 MET A N 1
ATOM 1342 C CA . MET A 1 187 ? 4.222 -0.819 -22.095 1.00 93.31 187 MET A CA 1
ATOM 1343 C C . MET A 1 187 ? 5.559 -0.571 -22.790 1.00 93.31 187 MET A C 1
ATOM 1345 O O . MET A 1 187 ? 6.603 -0.636 -22.151 1.00 93.31 187 MET A O 1
ATOM 1349 N N . ARG A 1 188 ? 5.516 -0.297 -24.097 1.00 88.31 188 ARG A N 1
ATOM 1350 C CA . ARG A 1 188 ? 6.715 -0.083 -24.932 1.00 88.31 188 ARG A CA 1
ATOM 1351 C C . ARG A 1 188 ? 7.042 1.383 -25.172 1.00 88.31 188 ARG A C 1
ATOM 1353 O O . ARG A 1 188 ? 8.179 1.737 -25.450 1.00 88.31 188 ARG A O 1
ATOM 1360 N N . GLU A 1 189 ? 6.030 2.239 -25.104 1.00 83.69 189 GLU A N 1
ATOM 1361 C CA . GLU A 1 189 ? 6.222 3.676 -25.251 1.00 83.69 189 GLU A CA 1
ATOM 1362 C C . GLU A 1 189 ? 6.563 4.290 -23.895 1.00 83.69 189 GLU A C 1
ATOM 1364 O O . GLU A 1 189 ? 5.937 3.921 -22.899 1.00 83.69 189 GLU A O 1
ATOM 1369 N N . PRO A 1 190 ? 7.526 5.223 -23.832 1.00 75.88 190 PRO A N 1
ATOM 1370 C CA . PRO A 1 190 ? 7.891 5.862 -22.582 1.00 75.88 190 PRO A CA 1
ATOM 1371 C C . PRO A 1 190 ? 6.726 6.678 -22.020 1.00 75.88 190 PRO A C 1
ATOM 1373 O O . PRO A 1 190 ? 5.893 7.225 -22.750 1.00 75.88 190 PRO A O 1
ATOM 1376 N N . PHE A 1 191 ? 6.692 6.804 -20.696 1.00 74.25 191 PHE A N 1
ATOM 1377 C CA . PHE A 1 191 ? 5.805 7.759 -20.045 1.00 74.25 191 PHE A CA 1
ATOM 1378 C C . PHE A 1 191 ? 6.162 9.179 -20.514 1.00 74.25 191 PHE A C 1
ATOM 1380 O O . PHE A 1 191 ? 7.327 9.472 -20.783 1.00 74.25 191 PHE A O 1
ATOM 1387 N N . ARG A 1 192 ? 5.170 10.079 -20.590 1.00 67.50 192 ARG A N 1
ATOM 1388 C CA . ARG A 1 192 ? 5.370 11.466 -21.066 1.00 67.50 192 ARG A CA 1
ATOM 1389 C C . ARG A 1 192 ? 6.488 12.216 -20.331 1.00 67.50 192 ARG A C 1
ATOM 1391 O O . ARG A 1 192 ? 7.123 13.071 -20.935 1.00 67.50 192 ARG A O 1
ATOM 1398 N N . ASP A 1 193 ? 6.744 11.843 -19.081 1.00 66.88 193 ASP A N 1
ATOM 1399 C CA . ASP A 1 193 ? 7.723 12.478 -18.199 1.00 66.88 193 ASP A CA 1
ATOM 1400 C C . ASP A 1 193 ? 9.035 11.671 -18.070 1.00 66.88 193 ASP A C 1
ATOM 1402 O O . ASP A 1 193 ? 9.851 11.943 -17.193 1.00 66.88 193 ASP A O 1
ATOM 1406 N N . GLY A 1 194 ? 9.247 10.664 -18.932 1.00 68.44 194 GLY A N 1
ATOM 1407 C CA . GLY A 1 194 ? 10.479 9.863 -18.981 1.00 68.44 194 GLY A CA 1
ATOM 1408 C C . GLY A 1 194 ? 10.605 8.790 -17.896 1.00 68.44 194 GLY A C 1
ATOM 1409 O O . GLY A 1 194 ? 11.706 8.316 -17.635 1.00 68.44 194 GLY A O 1
ATOM 1410 N N . TRP A 1 195 ? 9.504 8.421 -17.239 1.00 75.50 195 TRP A N 1
ATOM 1411 C CA . TRP A 1 195 ? 9.507 7.417 -16.170 1.00 75.50 195 TRP A CA 1
ATOM 1412 C C . TRP A 1 195 ? 9.660 6.003 -16.747 1.00 75.50 195 TRP A C 1
ATOM 1414 O O . TRP A 1 195 ? 9.219 5.737 -17.865 1.00 75.50 195 TRP A O 1
ATOM 1424 N N . PHE A 1 196 ? 10.262 5.091 -15.979 1.00 85.56 196 PHE A N 1
ATOM 1425 C CA . PHE A 1 196 ? 10.448 3.682 -16.365 1.00 85.56 196 PHE A CA 1
ATOM 1426 C C . PHE A 1 196 ? 9.445 2.737 -15.688 1.00 85.56 196 PHE A C 1
ATOM 1428 O O . PHE A 1 196 ? 9.228 1.617 -16.147 1.00 85.56 196 PHE A O 1
ATOM 1435 N N . GLY A 1 197 ? 8.795 3.198 -14.622 1.00 90.50 197 GLY A N 1
ATOM 1436 C CA . GLY A 1 197 ? 7.784 2.472 -13.871 1.00 90.50 197 GLY A CA 1
ATOM 1437 C C . GLY A 1 197 ? 6.763 3.431 -13.274 1.00 90.50 197 GLY A C 1
ATOM 1438 O O . GLY A 1 197 ? 6.998 4.637 -13.174 1.00 90.50 197 GLY A O 1
ATOM 1439 N N . SER A 1 198 ? 5.586 2.904 -12.958 1.00 91.88 198 SER A N 1
ATOM 1440 C CA . SER A 1 198 ? 4.575 3.625 -12.201 1.00 91.88 198 SER A CA 1
ATOM 1441 C C . SER A 1 198 ? 3.660 2.665 -11.458 1.00 91.88 198 SER A C 1
ATOM 1443 O O . SER A 1 198 ? 3.114 1.719 -12.034 1.00 91.88 198 SER A O 1
ATOM 1445 N N . HIS A 1 199 ? 3.419 2.970 -10.191 1.00 94.25 199 HIS A N 1
ATOM 1446 C CA . HIS A 1 199 ? 2.403 2.342 -9.374 1.00 94.25 199 HIS A CA 1
ATOM 1447 C C . HIS A 1 199 ? 1.243 3.313 -9.134 1.00 94.25 199 HIS A C 1
ATOM 1449 O O . HIS A 1 199 ? 1.407 4.396 -8.568 1.00 94.25 199 HIS A O 1
ATOM 1455 N N . ILE A 1 200 ? 0.026 2.885 -9.478 1.00 92.44 200 ILE A N 1
ATOM 1456 C CA . ILE A 1 200 ? -1.198 3.645 -9.222 1.00 92.44 200 ILE A CA 1
ATOM 1457 C C . ILE A 1 200 ? -2.244 2.707 -8.623 1.00 92.44 200 ILE A C 1
ATOM 1459 O O . ILE A 1 200 ? -2.697 1.763 -9.265 1.00 92.44 200 ILE A O 1
ATOM 1463 N N . ALA A 1 201 ? -2.644 2.984 -7.381 1.00 93.75 201 ALA A N 1
ATOM 1464 C CA . ALA A 1 201 ? -3.702 2.265 -6.666 1.00 93.75 201 ALA A CA 1
ATOM 1465 C C . ALA A 1 201 ? -3.576 0.724 -6.698 1.00 93.75 201 ALA A C 1
ATOM 1467 O O . ALA A 1 201 ? -4.539 0.012 -6.964 1.00 93.75 201 ALA A O 1
ATOM 1468 N N . GLY A 1 202 ? -2.382 0.187 -6.455 1.00 93.75 202 GLY A N 1
ATOM 1469 C CA . GLY A 1 202 ? -2.147 -1.258 -6.428 1.00 93.75 202 GLY A CA 1
ATOM 1470 C C . GLY A 1 202 ? -1.917 -1.896 -7.799 1.00 93.75 202 GLY A C 1
ATOM 1471 O O . GLY A 1 202 ? -1.767 -3.116 -7.856 1.00 93.75 202 GLY A O 1
ATOM 1472 N N . VAL A 1 203 ? -1.887 -1.113 -8.882 1.00 97.44 203 VAL A N 1
ATOM 1473 C CA . VAL A 1 203 ? -1.542 -1.560 -10.240 1.00 97.44 203 VAL A CA 1
ATOM 1474 C C . VAL A 1 203 ? -0.171 -1.018 -10.616 1.00 97.44 203 VAL A C 1
ATOM 1476 O O . VAL A 1 203 ? 0.082 0.174 -10.466 1.00 97.44 203 VAL A O 1
ATOM 1479 N N . ILE A 1 204 ? 0.686 -1.896 -11.127 1.00 97.38 204 ILE A N 1
ATOM 1480 C CA . ILE A 1 204 ? 2.036 -1.576 -11.589 1.00 97.38 204 ILE A CA 1
ATOM 1481 C C . ILE A 1 204 ? 2.032 -1.518 -13.119 1.00 97.38 204 ILE A C 1
ATOM 1483 O O . ILE A 1 204 ? 1.478 -2.398 -13.782 1.00 97.38 204 ILE A O 1
ATOM 1487 N N . VAL A 1 205 ? 2.673 -0.500 -13.682 1.00 95.88 205 VAL A N 1
ATOM 1488 C CA . VAL A 1 205 ? 2.945 -0.365 -15.114 1.00 95.88 205 VAL A CA 1
ATOM 1489 C C . VAL A 1 205 ? 4.443 -0.146 -15.298 1.00 95.88 205 VAL A C 1
ATOM 1491 O O . VAL A 1 205 ? 5.010 0.732 -14.659 1.00 95.88 205 VAL A O 1
ATOM 1494 N N . LEU A 1 206 ? 5.080 -0.939 -16.155 1.00 94.88 206 LEU A N 1
ATOM 1495 C CA . LEU A 1 206 ? 6.522 -0.903 -16.402 1.00 94.88 206 LEU A CA 1
ATOM 1496 C C . LEU A 1 206 ? 6.794 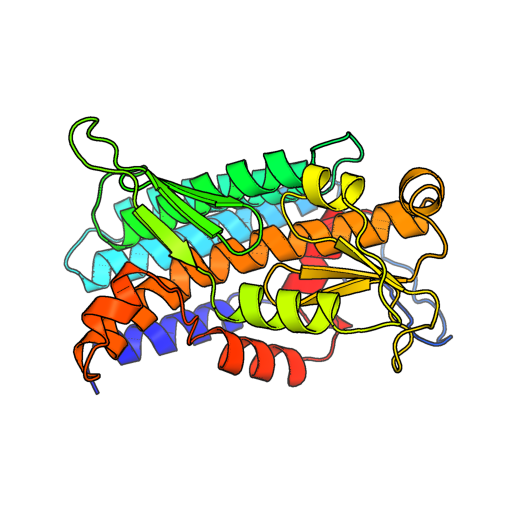-0.624 -17.878 1.00 94.88 206 LEU A C 1
ATOM 1498 O O . LEU A 1 206 ? 6.134 -1.192 -18.752 1.00 94.88 206 LEU A O 1
ATOM 1502 N N . LEU A 1 207 ? 7.777 0.231 -18.147 1.00 92.81 207 LEU A N 1
ATOM 1503 C CA . LEU A 1 207 ? 8.323 0.441 -19.480 1.00 92.81 207 LEU A CA 1
ATOM 1504 C C . LEU A 1 207 ? 9.274 -0.713 -19.803 1.00 92.81 207 LEU A C 1
ATOM 1506 O O . LEU A 1 207 ? 10.418 -0.712 -19.358 1.00 92.81 207 LEU A O 1
ATOM 1510 N N . SER A 1 208 ? 8.800 -1.707 -20.548 1.00 90.75 208 SER A N 1
ATOM 1511 C CA . SER A 1 208 ? 9.594 -2.869 -20.949 1.00 90.75 208 SER A CA 1
ATOM 1512 C C . SER A 1 208 ? 9.011 -3.525 -22.197 1.00 90.75 208 SER A C 1
ATOM 1514 O O . SER A 1 208 ? 7.790 -3.607 -22.368 1.00 90.75 208 SER A O 1
ATOM 1516 N N . ASP A 1 209 ? 9.892 -4.036 -23.055 1.00 86.94 209 ASP A N 1
ATOM 1517 C CA . ASP A 1 209 ? 9.504 -4.678 -24.307 1.00 86.94 209 ASP A CA 1
ATOM 1518 C C . ASP A 1 209 ? 9.020 -6.118 -24.109 1.00 86.94 209 ASP A C 1
ATOM 1520 O O . ASP A 1 209 ? 8.247 -6.628 -24.935 1.00 86.94 209 ASP A O 1
ATOM 1524 N N . SER A 1 210 ? 9.448 -6.777 -23.021 1.00 90.19 210 SER A N 1
ATOM 1525 C CA . SER A 1 210 ? 9.110 -8.175 -22.738 1.00 90.19 210 SER A CA 1
ATOM 1526 C C . SER A 1 210 ? 9.210 -8.569 -21.252 1.00 90.19 210 SER A C 1
ATOM 1528 O O . SER A 1 210 ? 10.040 -8.035 -20.515 1.00 90.19 210 SER A O 1
ATOM 1530 N N . PRO A 1 211 ? 8.446 -9.587 -20.803 1.00 90.44 211 PRO A N 1
ATOM 1531 C CA . PRO A 1 211 ? 8.598 -10.188 -19.472 1.00 90.44 211 PRO A CA 1
ATOM 1532 C C . PRO A 1 211 ? 10.024 -10.661 -19.140 1.00 90.44 211 PRO A C 1
ATOM 1534 O O . PRO A 1 211 ? 10.408 -10.755 -17.970 1.00 90.44 211 PRO A O 1
ATOM 1537 N N . GLU A 1 212 ? 10.812 -11.028 -20.153 1.00 89.50 212 GLU A N 1
ATOM 1538 C CA . GLU A 1 212 ? 12.190 -11.486 -20.001 1.00 89.50 212 GLU A CA 1
ATOM 1539 C C . GLU A 1 212 ? 13.132 -10.372 -19.535 1.00 89.50 212 GLU A C 1
ATOM 1541 O O . GLU A 1 212 ? 14.038 -10.643 -18.740 1.00 89.50 212 GLU A O 1
ATOM 1546 N N . GLU A 1 213 ? 12.920 -9.134 -19.983 1.00 88.00 213 GLU A N 1
ATOM 1547 C CA . GLU A 1 213 ? 13.750 -7.987 -19.598 1.00 88.00 213 GLU A CA 1
ATOM 1548 C C . GLU A 1 213 ? 13.646 -7.692 -18.108 1.00 88.00 213 GLU A C 1
ATOM 1550 O O . GLU A 1 213 ? 14.682 -7.558 -17.455 1.00 88.00 213 GLU A O 1
ATOM 1555 N N . LEU A 1 214 ? 12.432 -7.738 -17.545 1.00 85.06 214 LEU A N 1
ATOM 1556 C CA . LEU A 1 214 ? 12.195 -7.591 -16.103 1.00 85.06 214 LEU A CA 1
ATOM 1557 C C . LEU A 1 214 ? 13.032 -8.553 -15.250 1.00 85.06 214 LEU A C 1
ATOM 1559 O O . LEU A 1 214 ? 13.299 -8.295 -14.080 1.00 85.06 214 LEU A O 1
ATOM 1563 N N . ARG A 1 215 ? 13.436 -9.697 -15.815 1.00 84.88 215 ARG A N 1
ATOM 1564 C CA . ARG A 1 215 ? 14.203 -10.741 -15.118 1.00 84.88 215 ARG A CA 1
ATOM 1565 C C . ARG A 1 215 ? 15.692 -10.706 -15.418 1.00 84.88 215 ARG A C 1
ATOM 1567 O O . ARG A 1 215 ? 16.448 -11.411 -14.745 1.00 84.88 215 ARG A O 1
ATOM 1574 N N . ARG A 1 216 ? 16.134 -9.960 -16.427 1.00 87.38 216 ARG A N 1
ATOM 1575 C CA . ARG A 1 216 ? 17.518 -10.008 -16.924 1.00 87.38 216 ARG A CA 1
ATOM 1576 C C . ARG A 1 216 ? 18.226 -8.669 -16.831 1.00 87.38 216 ARG A C 1
ATOM 1578 O O . ARG A 1 216 ? 19.394 -8.662 -16.460 1.00 87.38 216 ARG A O 1
ATOM 1585 N N . VAL A 1 217 ? 17.529 -7.576 -17.116 1.00 89.19 217 VAL A N 1
ATOM 1586 C CA . VAL A 1 217 ? 18.099 -6.230 -17.132 1.00 89.19 217 VAL A CA 1
ATOM 1587 C C . VAL A 1 217 ? 18.125 -5.687 -15.697 1.00 89.19 217 VAL A C 1
ATOM 1589 O O . VAL A 1 217 ? 17.056 -5.590 -15.094 1.00 89.19 217 VAL A O 1
ATOM 1592 N N . PRO A 1 218 ? 19.303 -5.357 -15.127 1.00 88.38 218 PRO A N 1
ATOM 1593 C CA . PRO A 1 218 ? 19.421 -4.865 -13.749 1.00 88.38 218 PRO A CA 1
ATOM 1594 C C . PRO A 1 218 ? 18.495 -3.683 -13.452 1.00 88.38 218 PRO A C 1
ATOM 1596 O O . PRO A 1 218 ? 17.664 -3.789 -12.555 1.00 88.38 218 PRO A O 1
ATOM 1599 N N . HIS A 1 219 ? 18.514 -2.664 -14.313 1.00 87.62 219 HIS A N 1
ATOM 1600 C CA . HIS A 1 219 ? 17.642 -1.496 -14.196 1.00 87.62 219 HIS A CA 1
ATOM 1601 C C . HIS A 1 219 ? 16.151 -1.857 -14.113 1.00 87.62 219 HIS A C 1
ATOM 1603 O O . HIS A 1 219 ? 15.424 -1.374 -13.252 1.00 87.62 219 HIS A O 1
ATOM 1609 N N . GLN A 1 220 ? 15.683 -2.790 -14.947 1.00 90.31 220 GLN A N 1
ATOM 1610 C CA . GLN A 1 220 ? 14.283 -3.230 -14.923 1.00 90.31 220 GLN A CA 1
ATOM 1611 C C . GLN A 1 220 ? 13.929 -4.013 -13.652 1.00 90.31 220 GLN A C 1
ATOM 1613 O O . GLN A 1 220 ? 12.801 -3.931 -13.164 1.00 90.31 220 GLN A O 1
ATOM 1618 N N . LYS A 1 221 ? 14.883 -4.765 -13.085 1.00 90.94 221 LYS A N 1
ATOM 1619 C CA . LYS A 1 221 ? 14.691 -5.436 -11.790 1.00 90.94 221 LYS A CA 1
ATOM 1620 C C . LYS A 1 221 ? 14.561 -4.428 -10.659 1.00 90.94 221 LYS A C 1
ATOM 1622 O O . LYS A 1 221 ? 13.692 -4.620 -9.809 1.00 90.94 221 LYS A O 1
ATOM 1627 N N . MET A 1 222 ? 15.406 -3.397 -10.662 1.00 92.00 222 MET A N 1
ATOM 1628 C CA . MET A 1 222 ? 15.381 -2.312 -9.684 1.00 92.00 222 MET A CA 1
ATOM 1629 C C . MET A 1 222 ? 14.050 -1.561 -9.773 1.00 92.00 222 MET A C 1
ATOM 1631 O O . MET A 1 222 ? 13.321 -1.520 -8.784 1.00 92.00 222 MET A O 1
ATOM 1635 N N . VAL A 1 223 ? 13.638 -1.115 -10.967 1.00 92.88 223 VAL A N 1
ATOM 1636 C CA . VAL A 1 223 ? 12.337 -0.447 -11.166 1.00 92.88 223 VAL A CA 1
ATOM 1637 C C . VAL A 1 223 ? 11.185 -1.350 -10.714 1.00 92.88 223 VAL A C 1
ATOM 1639 O O . VAL A 1 223 ? 10.293 -0.918 -9.991 1.00 92.88 223 VAL A O 1
ATOM 1642 N N . PHE A 1 224 ? 11.199 -2.643 -11.048 1.00 95.25 224 PHE A N 1
ATOM 1643 C CA . PHE A 1 224 ? 10.144 -3.539 -10.578 1.00 95.25 224 PHE A CA 1
ATOM 1644 C C . PHE A 1 224 ? 10.180 -3.774 -9.055 1.00 95.25 224 PHE A C 1
ATOM 1646 O O . PHE A 1 224 ? 9.134 -3.964 -8.433 1.00 95.25 224 PHE A O 1
ATOM 1653 N N . ALA A 1 225 ? 11.352 -3.780 -8.416 1.00 95.56 225 ALA A N 1
ATOM 1654 C CA . ALA A 1 225 ? 11.467 -3.792 -6.957 1.00 95.56 225 ALA A CA 1
ATOM 1655 C C . ALA A 1 225 ? 10.881 -2.514 -6.335 1.00 95.56 225 ALA A C 1
ATOM 1657 O O . ALA A 1 225 ? 10.062 -2.624 -5.419 1.00 95.56 225 ALA A O 1
ATOM 1658 N N . HIS A 1 226 ? 11.210 -1.349 -6.899 1.00 95.69 226 HIS A N 1
ATOM 1659 C CA . HIS A 1 226 ? 10.682 -0.032 -6.527 1.00 95.69 226 HIS A CA 1
ATOM 1660 C C . HIS A 1 226 ? 9.150 -0.016 -6.547 1.00 95.69 226 HIS A C 1
ATOM 1662 O O . HIS A 1 226 ? 8.505 0.206 -5.520 1.00 95.69 226 HIS A O 1
ATOM 1668 N N . GLU A 1 227 ? 8.541 -0.396 -7.674 1.00 96.62 227 GLU A N 1
ATOM 1669 C CA . GLU A 1 227 ? 7.079 -0.387 -7.809 1.00 96.62 227 GLU A CA 1
ATOM 1670 C C . GLU A 1 227 ? 6.375 -1.398 -6.887 1.00 96.62 227 GLU A C 1
ATOM 1672 O O . GLU A 1 227 ? 5.252 -1.167 -6.425 1.00 96.62 227 GLU A O 1
ATOM 1677 N N . ARG A 1 228 ? 7.028 -2.521 -6.551 1.00 97.44 228 ARG A N 1
ATOM 1678 C CA . ARG A 1 228 ? 6.492 -3.479 -5.569 1.00 97.44 228 ARG A CA 1
ATOM 1679 C C . ARG A 1 228 ? 6.428 -2.873 -4.169 1.00 97.44 228 ARG A C 1
ATOM 1681 O O . ARG A 1 228 ? 5.452 -3.124 -3.461 1.00 97.44 228 ARG A O 1
ATOM 1688 N N . ILE A 1 229 ? 7.395 -2.054 -3.768 1.00 97.56 229 ILE A N 1
ATOM 1689 C CA . ILE A 1 229 ? 7.378 -1.385 -2.457 1.00 97.56 229 ILE A CA 1
ATOM 1690 C C . ILE A 1 229 ? 6.185 -0.431 -2.350 1.00 97.56 229 ILE A C 1
ATOM 1692 O O . ILE A 1 229 ? 5.505 -0.417 -1.317 1.00 97.56 229 ILE A O 1
ATOM 1696 N N . HIS A 1 230 ? 5.852 0.278 -3.431 1.00 96.94 230 HIS A N 1
ATOM 1697 C CA . HIS A 1 230 ? 4.664 1.127 -3.468 1.00 96.94 230 HIS A CA 1
ATOM 1698 C C . HIS A 1 230 ? 3.358 0.355 -3.255 1.00 96.94 230 HIS A C 1
ATOM 1700 O O . HIS A 1 230 ? 2.449 0.887 -2.616 1.00 96.94 230 HIS A O 1
ATOM 1706 N N . THR A 1 231 ? 3.261 -0.916 -3.671 1.00 97.38 231 THR A N 1
ATOM 1707 C CA . THR A 1 231 ? 2.069 -1.731 -3.356 1.00 97.38 231 THR A CA 1
ATOM 1708 C C . THR A 1 231 ? 1.904 -1.955 -1.849 1.00 97.38 231 THR A C 1
ATOM 1710 O O . THR A 1 231 ? 0.789 -1.870 -1.330 1.00 97.38 231 THR A O 1
ATOM 1713 N N . VAL A 1 232 ? 3.008 -2.154 -1.119 1.00 98.06 232 VAL A N 1
ATOM 1714 C CA . VAL A 1 232 ? 3.001 -2.317 0.344 1.00 98.06 232 VAL A CA 1
ATOM 1715 C C . VAL A 1 232 ? 2.646 -1.001 1.038 1.00 98.06 232 VAL A C 1
ATOM 1717 O O . VAL A 1 232 ? 1.813 -0.983 1.946 1.00 98.06 232 VAL A O 1
ATOM 1720 N N . GLN A 1 233 ? 3.245 0.111 0.600 1.00 96.06 233 GLN A N 1
ATOM 1721 C CA . GLN A 1 233 ? 2.939 1.452 1.116 1.00 96.06 233 GLN A CA 1
ATOM 1722 C C . GLN A 1 233 ? 1.467 1.821 0.885 1.00 96.06 233 GLN A C 1
ATOM 1724 O O . GLN A 1 233 ? 0.806 2.368 1.772 1.00 96.06 233 GLN A O 1
ATOM 1729 N N . TYR A 1 234 ? 0.934 1.480 -0.288 1.00 95.50 234 TYR A N 1
ATOM 1730 C CA . TYR A 1 234 ? -0.464 1.687 -0.624 1.00 95.50 234 TYR A CA 1
ATOM 1731 C C . TYR A 1 234 ? -1.383 0.902 0.314 1.00 95.50 234 TYR A C 1
ATOM 1733 O O . TYR A 1 234 ? -2.242 1.499 0.963 1.00 95.50 234 TYR A O 1
ATOM 1741 N N . ASP A 1 235 ? -1.162 -0.402 0.485 1.00 95.94 235 ASP A N 1
ATOM 1742 C CA . ASP A 1 235 ? -1.982 -1.215 1.389 1.00 95.94 235 ASP A CA 1
ATOM 1743 C C . ASP A 1 235 ? -1.917 -0.725 2.841 1.00 95.94 235 ASP A C 1
ATOM 1745 O O . ASP A 1 235 ? -2.947 -0.675 3.523 1.00 95.94 235 ASP A O 1
ATOM 1749 N N . GLN A 1 236 ? -0.737 -0.298 3.306 1.00 95.38 236 GLN A N 1
ATOM 1750 C CA . GLN A 1 236 ? -0.575 0.336 4.614 1.00 95.38 236 GLN A CA 1
ATOM 1751 C C . GLN A 1 236 ? -1.473 1.572 4.742 1.00 95.38 236 GLN A C 1
ATOM 1753 O O . GLN A 1 236 ? -2.235 1.669 5.711 1.00 95.38 236 GLN A O 1
ATOM 1758 N N . ALA A 1 237 ? -1.390 2.509 3.795 1.00 92.75 237 ALA A N 1
ATOM 1759 C CA . ALA A 1 237 ? -2.133 3.766 3.841 1.00 92.75 237 ALA A CA 1
ATOM 1760 C C . ALA A 1 237 ? -3.650 3.529 3.784 1.00 92.75 237 ALA A C 1
ATOM 1762 O O . ALA A 1 237 ? -4.412 4.087 4.584 1.00 92.75 237 ALA A O 1
ATOM 1763 N N . MET A 1 238 ? -4.097 2.657 2.881 1.00 91.56 238 MET A N 1
ATOM 1764 C CA . MET A 1 238 ? -5.512 2.326 2.709 1.00 91.56 238 MET A CA 1
ATOM 1765 C C . MET A 1 238 ? -6.075 1.656 3.962 1.00 91.56 238 MET A C 1
ATOM 1767 O O . MET A 1 238 ? -7.068 2.117 4.532 1.00 91.56 238 MET A O 1
ATOM 1771 N N . HIS A 1 239 ? -5.401 0.622 4.465 1.00 94.31 239 HIS A N 1
ATOM 1772 C CA . HIS A 1 239 ? -5.908 -0.156 5.587 1.00 94.31 239 HIS A CA 1
ATOM 1773 C C . HIS A 1 239 ? -5.819 0.589 6.923 1.00 94.31 239 HIS A C 1
ATOM 1775 O O . HIS A 1 239 ? -6.761 0.574 7.725 1.00 94.31 239 HIS A O 1
ATOM 1781 N N . THR A 1 240 ? -4.700 1.270 7.168 1.00 93.81 240 THR A N 1
ATOM 1782 C CA . THR A 1 240 ? -4.440 1.919 8.456 1.00 93.81 240 THR A CA 1
ATOM 1783 C C . THR A 1 240 ? -5.170 3.254 8.566 1.00 93.81 240 THR A C 1
ATOM 1785 O O . THR A 1 240 ? -5.757 3.544 9.612 1.00 93.81 240 THR A O 1
ATOM 1788 N N . TRP A 1 241 ? -5.177 4.058 7.496 1.00 91.69 241 TRP A N 1
ATOM 1789 C CA . TRP A 1 241 ? -5.642 5.446 7.555 1.00 91.69 241 TRP A CA 1
ATOM 1790 C C . TRP A 1 241 ? -6.955 5.692 6.825 1.00 91.69 241 TRP A C 1
ATOM 1792 O O . TRP A 1 241 ? -7.805 6.396 7.374 1.00 91.69 241 TRP A O 1
ATOM 1802 N N . SER A 1 242 ? -7.154 5.132 5.625 1.00 91.81 242 SER A N 1
ATOM 1803 C CA . SER A 1 242 ? -8.373 5.422 4.855 1.00 91.81 242 SER A CA 1
ATOM 1804 C C . SER A 1 242 ? -9.569 4.624 5.357 1.00 91.81 242 SER A C 1
ATOM 1806 O O . SER A 1 242 ? -10.619 5.193 5.638 1.00 91.81 242 SER A O 1
ATOM 1808 N N . GLY A 1 243 ? -9.413 3.322 5.594 1.00 90.44 243 GLY A N 1
ATOM 1809 C CA . GLY A 1 243 ? -10.512 2.449 6.007 1.00 90.44 243 GLY A CA 1
ATOM 1810 C C . GLY A 1 243 ? -11.324 2.911 7.238 1.00 90.44 243 GLY A C 1
ATOM 1811 O O . GLY A 1 243 ? -12.545 2.736 7.238 1.00 90.44 243 GLY A O 1
ATOM 1812 N N . PRO A 1 244 ? -10.739 3.480 8.320 1.00 89.56 244 PRO A N 1
ATOM 1813 C CA . PRO A 1 244 ? -11.528 4.005 9.435 1.00 89.56 244 PRO A CA 1
ATOM 1814 C C . PRO A 1 244 ? -12.280 5.287 9.062 1.00 89.56 244 PRO A C 1
ATOM 1816 O O . PRO A 1 244 ? -13.377 5.518 9.580 1.00 89.56 244 PRO A O 1
ATOM 1819 N N . LEU A 1 245 ? -11.702 6.116 8.188 1.00 90.69 245 LEU A N 1
ATOM 1820 C CA . LEU A 1 245 ? -12.337 7.329 7.689 1.00 90.69 245 LEU A CA 1
ATOM 1821 C C . LEU A 1 245 ? -13.511 6.978 6.772 1.00 90.69 245 LEU A C 1
ATOM 1823 O O . LEU A 1 245 ? -14.619 7.452 7.019 1.00 90.69 245 LEU A O 1
ATOM 1827 N N . ASP A 1 246 ? -13.296 6.086 5.806 1.00 91.94 246 ASP A N 1
ATOM 1828 C CA . ASP A 1 246 ? -14.312 5.574 4.887 1.00 91.94 246 ASP A CA 1
ATOM 1829 C C . ASP A 1 246 ? -15.526 5.048 5.656 1.00 91.94 246 ASP A C 1
ATOM 1831 O O . ASP A 1 246 ? -16.650 5.500 5.445 1.00 91.94 246 ASP A O 1
ATOM 1835 N N . ALA A 1 247 ? -15.304 4.152 6.624 1.00 89.00 247 ALA A N 1
ATOM 1836 C CA . ALA A 1 247 ? -16.380 3.586 7.432 1.00 89.00 247 ALA A CA 1
ATOM 1837 C C . ALA A 1 247 ? -17.135 4.653 8.241 1.00 89.00 247 ALA A C 1
ATOM 1839 O O . ALA A 1 247 ? -18.338 4.525 8.457 1.00 89.00 247 ALA A O 1
ATOM 1840 N N . ARG A 1 248 ? -16.454 5.710 8.706 1.00 90.50 248 ARG A N 1
ATOM 1841 C CA . ARG A 1 248 ? -17.100 6.808 9.436 1.00 90.50 248 ARG A CA 1
ATOM 1842 C C . ARG A 1 248 ? -17.952 7.665 8.505 1.00 90.50 248 ARG A C 1
ATOM 1844 O O . ARG A 1 248 ? -19.085 7.961 8.874 1.00 90.50 248 ARG A O 1
ATOM 1851 N N . VAL A 1 249 ? -17.425 8.043 7.343 1.00 93.06 249 VAL A N 1
ATOM 1852 C CA . VAL A 1 249 ? -18.115 8.886 6.355 1.00 93.06 249 VAL A CA 1
ATOM 1853 C C . VAL A 1 249 ? -19.311 8.147 5.758 1.00 93.06 249 VAL A C 1
ATOM 1855 O O . VAL A 1 249 ? -20.419 8.677 5.753 1.00 93.06 249 VAL A O 1
ATOM 1858 N N . LEU A 1 250 ? -19.129 6.887 5.355 1.00 94.69 250 LEU A N 1
ATOM 1859 C CA . LEU A 1 250 ? -20.171 6.076 4.722 1.00 94.69 250 LEU A CA 1
ATOM 1860 C C . LEU A 1 250 ? -21.378 5.795 5.630 1.00 94.69 250 LEU A C 1
ATOM 1862 O O . LEU A 1 250 ? -22.456 5.502 5.126 1.00 94.69 250 LEU A O 1
ATOM 1866 N N . ARG A 1 251 ? -21.269 5.939 6.957 1.00 93.81 251 ARG A N 1
ATOM 1867 C CA . ARG A 1 251 ? -22.446 5.858 7.848 1.00 93.81 251 ARG A CA 1
ATOM 1868 C C . ARG A 1 251 ? -23.463 6.976 7.629 1.00 93.81 251 ARG A C 1
ATOM 1870 O O . ARG A 1 251 ? -24.601 6.829 8.057 1.00 93.81 251 ARG A O 1
ATOM 1877 N N . HIS A 1 252 ? -23.060 8.073 6.996 1.00 95.69 252 HIS A N 1
ATOM 1878 C CA . HIS A 1 252 ? -23.912 9.234 6.746 1.00 95.69 252 HIS A CA 1
ATOM 1879 C C . HIS A 1 252 ? -24.444 9.295 5.309 1.00 95.69 252 HIS A C 1
ATOM 1881 O O . HIS A 1 252 ? -25.142 10.241 4.960 1.00 95.69 252 HIS A O 1
ATOM 1887 N N . VAL A 1 253 ? -24.123 8.303 4.474 1.00 95.50 253 VAL A N 1
ATOM 1888 C CA . VAL A 1 253 ? -24.520 8.256 3.062 1.00 95.50 253 VAL A CA 1
ATOM 1889 C C . VAL A 1 253 ? -25.598 7.182 2.880 1.00 95.50 253 VAL A C 1
ATOM 1891 O O . VAL A 1 253 ? -25.429 6.074 3.404 1.00 95.50 253 VAL A O 1
ATOM 1894 N N . PRO A 1 254 ? -26.691 7.445 2.134 1.00 96.44 254 PRO A N 1
ATOM 1895 C CA . PRO A 1 254 ? -27.636 6.404 1.737 1.00 96.44 254 PRO A CA 1
ATOM 1896 C C . PRO A 1 254 ? -26.904 5.219 1.099 1.00 96.44 254 PRO A C 1
ATOM 1898 O O . PRO A 1 254 ? -26.011 5.404 0.278 1.00 96.44 254 PRO A O 1
ATOM 1901 N N . TYR A 1 255 ? -27.246 3.996 1.509 1.00 95.75 255 TYR A N 1
ATOM 1902 C CA . TYR A 1 255 ? -26.559 2.758 1.099 1.00 95.75 255 TYR A CA 1
ATOM 1903 C C . TYR A 1 255 ? -25.079 2.643 1.505 1.00 95.75 255 TYR A C 1
ATOM 1905 O O . TYR A 1 255 ? -24.447 1.625 1.220 1.00 95.75 255 TYR A O 1
ATOM 1913 N N . GLY A 1 256 ? -24.513 3.602 2.242 1.00 94.94 256 GLY A N 1
ATOM 1914 C CA . GLY A 1 256 ? -23.098 3.578 2.605 1.00 94.94 256 GLY A CA 1
ATOM 1915 C C . GLY A 1 256 ? -22.716 2.399 3.504 1.00 94.94 256 GLY A C 1
ATOM 1916 O O . GLY A 1 256 ? -21.600 1.896 3.418 1.00 94.94 256 GLY A O 1
ATOM 1917 N N . GLY A 1 257 ? -23.660 1.845 4.272 1.00 94.19 257 GLY A N 1
ATOM 1918 C CA . GLY A 1 257 ? -23.462 0.574 4.974 1.00 94.19 257 GLY A CA 1
ATOM 1919 C C . GLY A 1 257 ? -23.267 -0.626 4.036 1.00 94.19 257 GLY A C 1
ATOM 1920 O O . GLY A 1 257 ? -22.499 -1.527 4.361 1.00 94.19 257 GLY A O 1
ATOM 1921 N N . TRP A 1 258 ? -23.928 -0.651 2.873 1.00 95.38 258 TRP A N 1
ATOM 1922 C CA . TRP A 1 258 ? -23.699 -1.674 1.846 1.00 95.38 258 TRP A CA 1
ATOM 1923 C C . TRP A 1 258 ? -22.342 -1.470 1.168 1.00 95.38 258 TRP A C 1
ATOM 1925 O O . TRP A 1 258 ? -21.590 -2.437 1.046 1.00 95.38 258 TRP A O 1
ATOM 1935 N N . ILE A 1 259 ? -21.994 -0.222 0.830 1.00 95.25 259 ILE A N 1
ATOM 1936 C CA . ILE A 1 259 ? -20.690 0.128 0.242 1.00 95.25 259 ILE A CA 1
ATOM 1937 C C . ILE A 1 259 ? -19.567 -0.287 1.196 1.00 95.25 259 ILE A C 1
ATOM 1939 O O . ILE A 1 259 ? -18.723 -1.092 0.831 1.00 95.25 259 ILE A O 1
ATOM 1943 N N . ALA A 1 260 ? -19.620 0.127 2.465 1.00 92.94 260 ALA A N 1
ATOM 1944 C CA . ALA A 1 260 ? -18.610 -0.206 3.473 1.00 92.94 260 ALA A CA 1
ATOM 1945 C C . ALA A 1 260 ? -18.500 -1.714 3.776 1.00 92.94 260 ALA A C 1
ATOM 1947 O O . ALA A 1 260 ? -17.548 -2.154 4.430 1.00 92.94 260 ALA A O 1
ATOM 1948 N N . ARG A 1 261 ? -19.479 -2.530 3.367 1.00 92.31 261 ARG A N 1
ATOM 1949 C CA . ARG A 1 261 ? -19.402 -3.992 3.488 1.00 92.31 261 ARG A CA 1
ATOM 1950 C C . ARG A 1 261 ? -18.656 -4.641 2.328 1.00 92.31 261 ARG A C 1
ATOM 1952 O O . ARG A 1 261 ? -17.954 -5.608 2.598 1.00 92.31 261 ARG A O 1
ATOM 1959 N N . HIS A 1 262 ? -18.772 -4.107 1.114 1.00 95.88 262 HIS A N 1
ATOM 1960 C CA . HIS A 1 262 ? -18.285 -4.757 -0.110 1.00 95.88 262 HIS A CA 1
ATOM 1961 C C . HIS A 1 262 ? -17.146 -4.010 -0.808 1.00 95.88 262 HIS A C 1
ATOM 1963 O O . HIS A 1 262 ? -16.490 -4.587 -1.668 1.00 95.88 262 HIS A O 1
ATOM 1969 N N . MET A 1 263 ? -16.906 -2.745 -0.468 1.00 96.62 263 MET A N 1
ATOM 1970 C CA . MET A 1 263 ? -15.989 -1.862 -1.185 1.00 96.62 263 MET A CA 1
ATOM 1971 C C . MET A 1 263 ? -15.115 -1.053 -0.226 1.00 96.62 263 MET A C 1
ATOM 1973 O O . MET A 1 263 ? -15.534 -0.701 0.881 1.00 96.62 263 MET A O 1
ATOM 1977 N N . GLU A 1 264 ? -13.915 -0.727 -0.690 1.00 94.62 264 GLU A N 1
ATOM 1978 C CA . GLU A 1 264 ? -13.025 0.277 -0.113 1.00 94.62 264 GLU A CA 1
ATOM 1979 C C . GLU A 1 264 ? -12.929 1.438 -1.092 1.00 94.62 264 GLU A C 1
ATOM 1981 O O . GLU A 1 264 ? -12.493 1.273 -2.228 1.00 94.62 264 GLU A O 1
ATOM 1986 N N . ILE A 1 265 ? -13.421 2.600 -0.672 1.00 93.62 265 ILE A N 1
ATOM 1987 C CA . ILE A 1 265 ? -13.513 3.785 -1.533 1.00 93.62 265 ILE A CA 1
ATOM 1988 C C . ILE A 1 265 ? -12.255 4.639 -1.446 1.00 93.62 265 ILE A C 1
ATOM 1990 O O . ILE A 1 265 ? -11.966 5.394 -2.369 1.00 93.62 265 ILE A O 1
ATOM 1994 N N . ASN A 1 266 ? -11.506 4.484 -0.354 1.00 89.44 266 ASN A N 1
ATOM 1995 C CA . ASN A 1 266 ? -10.186 5.033 -0.166 1.00 89.44 266 ASN A CA 1
ATOM 1996 C C . ASN A 1 266 ? -10.172 6.565 -0.265 1.00 89.44 266 ASN A C 1
ATOM 1998 O O . ASN A 1 266 ? -9.438 7.156 -1.056 1.00 89.44 266 ASN A O 1
ATOM 2002 N N . LEU A 1 267 ? -10.983 7.223 0.575 1.00 89.12 267 LEU A N 1
ATOM 2003 C CA . LEU A 1 267 ? -11.152 8.683 0.587 1.00 89.12 267 LEU A CA 1
ATOM 2004 C C . LEU A 1 267 ? -9.842 9.460 0.760 1.00 89.12 267 LEU A C 1
ATOM 2006 O O . LEU A 1 267 ? -9.763 10.614 0.342 1.00 89.12 267 LEU A O 1
ATOM 2010 N N . LEU A 1 268 ? -8.820 8.857 1.375 1.00 87.38 268 LEU A N 1
ATOM 2011 C CA . LEU A 1 268 ? -7.514 9.497 1.531 1.00 87.38 268 LEU A CA 1
ATOM 2012 C C . LEU A 1 268 ? -6.648 9.463 0.270 1.00 87.38 268 LEU A C 1
ATOM 2014 O O . LEU A 1 268 ? -5.655 10.182 0.222 1.00 87.38 268 LEU A O 1
ATOM 2018 N N . LEU A 1 269 ? -7.008 8.696 -0.760 1.00 83.94 269 LEU A N 1
ATOM 2019 C CA . LEU A 1 269 ? -6.201 8.602 -1.975 1.00 83.94 269 LEU A CA 1
ATOM 2020 C C . LEU A 1 269 ? -6.065 9.956 -2.682 1.00 83.94 269 LEU A C 1
ATOM 2022 O O . LEU A 1 269 ? -4.958 10.353 -3.025 1.00 83.94 269 LEU A O 1
ATOM 2026 N N . ALA A 1 270 ? -7.168 10.688 -2.853 1.00 81.69 270 ALA A N 1
ATOM 2027 C CA . ALA A 1 270 ? -7.156 11.997 -3.504 1.00 81.69 270 ALA A CA 1
ATOM 2028 C C . ALA A 1 270 ? -6.305 13.047 -2.756 1.00 81.69 270 ALA A C 1
ATOM 2030 O O . ALA A 1 270 ? -5.440 13.649 -3.391 1.00 81.69 270 ALA A O 1
ATOM 2031 N N . PRO A 1 271 ? -6.473 13.278 -1.435 1.00 84.06 271 PRO A N 1
ATOM 2032 C CA . PRO A 1 271 ? -5.627 14.232 -0.723 1.00 84.06 271 PRO A CA 1
ATOM 2033 C C . PRO A 1 271 ? -4.163 13.783 -0.644 1.00 84.06 271 PRO A C 1
ATOM 2035 O O . PRO A 1 271 ? -3.283 14.630 -0.764 1.00 84.06 271 PRO A O 1
ATOM 2038 N N . LEU A 1 272 ? -3.875 12.482 -0.504 1.00 80.38 272 LEU A N 1
ATOM 2039 C CA . LEU A 1 272 ? -2.494 11.985 -0.565 1.00 80.38 272 LEU A CA 1
ATOM 2040 C C . LEU A 1 272 ? -1.883 12.198 -1.955 1.00 80.38 272 LEU A C 1
ATOM 2042 O O . LEU A 1 272 ? -0.742 12.637 -2.054 1.00 80.38 272 LEU A O 1
ATOM 2046 N N . GLY A 1 273 ? -2.657 11.975 -3.019 1.00 76.00 273 GLY A N 1
ATOM 2047 C CA . GLY A 1 273 ? -2.262 12.288 -4.390 1.00 76.00 273 GLY A CA 1
ATOM 2048 C C . GLY A 1 273 ? -2.003 13.782 -4.598 1.00 76.00 273 GLY A C 1
ATOM 2049 O O . GLY A 1 273 ? -1.016 14.152 -5.221 1.00 76.00 273 GLY A O 1
ATOM 2050 N N . ALA A 1 274 ? -2.822 14.663 -4.021 1.00 78.75 274 ALA A N 1
ATOM 2051 C CA . ALA A 1 274 ? -2.593 16.107 -4.089 1.00 78.75 274 ALA A CA 1
ATOM 2052 C C . ALA A 1 274 ? -1.303 16.525 -3.362 1.00 78.75 274 ALA A C 1
ATOM 2054 O O . ALA A 1 274 ? -0.526 17.310 -3.902 1.00 78.75 274 ALA A O 1
ATOM 2055 N N . VAL A 1 275 ? -1.040 15.967 -2.174 1.00 79.56 275 VAL A N 1
ATOM 2056 C CA . VAL A 1 275 ? 0.232 16.173 -1.457 1.00 79.56 275 VAL A CA 1
ATOM 2057 C C . VAL A 1 275 ? 1.404 15.658 -2.290 1.00 79.56 275 VAL A C 1
ATOM 2059 O O . VAL A 1 275 ? 2.415 16.343 -2.407 1.00 79.56 275 VAL A O 1
ATOM 2062 N N . HIS A 1 276 ? 1.252 14.497 -2.925 1.00 75.56 276 HIS A N 1
ATOM 2063 C CA . HIS A 1 276 ? 2.255 13.934 -3.821 1.00 75.56 276 HIS A CA 1
ATOM 2064 C C . HIS A 1 276 ? 2.565 14.885 -4.984 1.00 75.56 276 HIS A C 1
ATOM 2066 O O . HIS A 1 276 ? 3.729 15.167 -5.239 1.00 75.56 276 HIS A O 1
ATOM 2072 N N . MET A 1 277 ? 1.553 15.470 -5.626 1.00 77.94 277 MET A N 1
ATOM 2073 C CA . MET A 1 277 ? 1.757 16.443 -6.708 1.00 77.94 277 MET A CA 1
ATOM 2074 C C . MET A 1 277 ? 2.363 17.774 -6.240 1.00 77.94 277 MET A C 1
ATOM 2076 O O . MET A 1 277 ? 3.023 18.443 -7.030 1.00 77.94 277 MET A O 1
ATOM 2080 N N . ALA A 1 278 ? 2.156 18.165 -4.981 1.00 83.56 278 ALA A N 1
ATOM 2081 C CA . A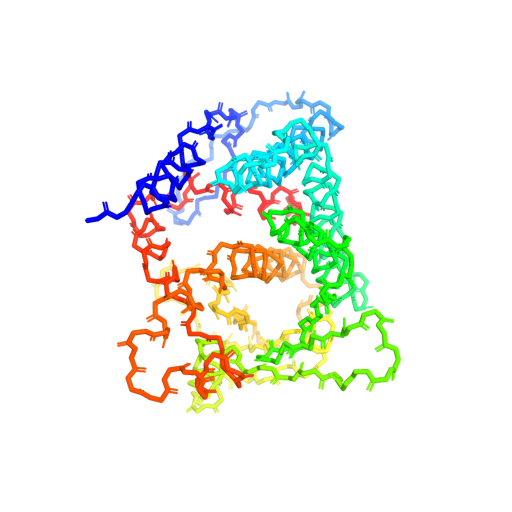LA A 1 278 ? 2.684 19.411 -4.425 1.00 83.56 278 ALA A CA 1
ATOM 2082 C C . ALA A 1 278 ? 4.153 19.313 -3.974 1.00 83.56 278 ALA A C 1
ATOM 2084 O O . ALA A 1 278 ? 4.830 20.336 -3.875 1.00 83.56 278 ALA A O 1
ATOM 2085 N N . VAL A 1 279 ? 4.645 18.105 -3.685 1.00 80.75 279 VAL A N 1
ATOM 2086 C CA . VAL A 1 279 ? 6.032 17.860 -3.270 1.00 80.75 279 VAL A CA 1
ATOM 2087 C C . VAL A 1 279 ? 6.848 17.411 -4.489 1.00 80.75 279 VAL A C 1
ATOM 2089 O O . VAL A 1 279 ? 6.466 16.418 -5.120 1.00 80.75 279 VAL A O 1
ATOM 2092 N N . PRO A 1 280 ? 7.964 18.094 -4.828 1.00 82.31 280 PRO A N 1
ATOM 2093 C CA . PRO A 1 280 ? 8.857 17.666 -5.906 1.00 82.31 280 PRO A CA 1
ATOM 2094 C C . PRO A 1 280 ? 9.296 16.212 -5.725 1.00 82.31 280 PRO A C 1
ATOM 2096 O O . PRO A 1 280 ? 9.487 15.777 -4.588 1.00 82.31 280 PRO A O 1
ATOM 2099 N N . TYR A 1 281 ? 9.430 15.468 -6.825 1.00 76.81 281 TYR A N 1
ATOM 2100 C CA . TYR A 1 281 ? 9.630 14.014 -6.813 1.00 76.81 281 TYR A CA 1
ATOM 2101 C C . TYR A 1 281 ? 10.797 13.588 -5.912 1.00 76.81 281 TYR A C 1
ATOM 2103 O O . TYR A 1 281 ? 10.638 12.735 -5.043 1.00 76.81 281 TYR A O 1
ATOM 2111 N N . GLU A 1 282 ? 11.928 14.274 -6.036 1.00 78.38 282 GLU A N 1
ATOM 2112 C CA . GLU A 1 282 ? 13.166 14.065 -5.285 1.00 78.38 282 GLU A CA 1
ATOM 2113 C C . GLU A 1 282 ? 13.025 14.264 -3.764 1.00 78.38 282 GLU A C 1
ATOM 2115 O O . GLU A 1 282 ? 13.822 13.749 -2.980 1.00 78.38 282 GLU A O 1
ATOM 2120 N N . ASN A 1 283 ? 11.987 14.981 -3.326 1.00 80.75 283 ASN A N 1
ATOM 2121 C CA . ASN A 1 283 ? 11.719 15.266 -1.917 1.00 80.75 283 ASN A CA 1
ATOM 2122 C C . ASN A 1 283 ? 10.623 14.368 -1.325 1.00 80.75 283 ASN A C 1
ATOM 2124 O O . ASN A 1 283 ? 10.280 14.491 -0.146 1.00 80.75 283 ASN A O 1
ATOM 2128 N N . ARG A 1 284 ? 10.052 13.458 -2.119 1.00 82.50 284 ARG A N 1
ATOM 2129 C CA . ARG A 1 284 ? 9.002 12.549 -1.665 1.00 82.50 284 ARG A CA 1
ATOM 2130 C C . ARG A 1 284 ? 9.608 11.409 -0.857 1.00 82.50 284 ARG A C 1
ATOM 2132 O O . ARG A 1 284 ? 10.338 10.565 -1.362 1.00 82.50 284 ARG A O 1
ATOM 2139 N N . LEU A 1 285 ? 9.253 11.354 0.418 1.00 86.00 285 LEU A N 1
ATOM 2140 C CA . LEU A 1 285 ? 9.812 10.387 1.368 1.00 86.00 285 LEU A CA 1
ATOM 2141 C C . LEU A 1 285 ? 9.501 8.935 1.000 1.00 86.00 285 LEU A C 1
ATOM 2143 O O . LEU A 1 285 ? 10.330 8.059 1.212 1.00 86.00 285 LEU A O 1
ATOM 2147 N N . TRP A 1 286 ? 8.313 8.683 0.447 1.00 86.88 286 TRP A N 1
ATOM 2148 C CA . TRP A 1 286 ? 7.913 7.345 0.013 1.00 86.88 286 TRP A CA 1
ATOM 2149 C C . TRP A 1 286 ? 8.661 6.885 -1.244 1.00 86.88 286 TRP A C 1
ATOM 2151 O O . TRP A 1 286 ? 8.881 5.686 -1.375 1.00 86.88 286 TRP A O 1
ATOM 2161 N N . GLU A 1 287 ? 9.083 7.807 -2.121 1.00 88.81 287 GLU A N 1
ATOM 2162 C CA . GLU A 1 287 ? 9.957 7.493 -3.264 1.00 88.81 287 GLU A CA 1
ATOM 2163 C C . GLU A 1 287 ? 11.361 7.160 -2.770 1.00 88.81 287 GLU A C 1
ATOM 2165 O O . GLU A 1 287 ? 11.918 6.133 -3.138 1.00 88.81 287 GLU A O 1
ATOM 2170 N N . ARG A 1 288 ? 11.906 7.982 -1.862 1.00 90.00 288 ARG A N 1
ATOM 2171 C CA . ARG A 1 288 ? 13.225 7.744 -1.254 1.00 90.00 288 ARG A CA 1
ATOM 2172 C C . ARG A 1 288 ? 13.287 6.408 -0.520 1.00 90.00 288 ARG A C 1
ATOM 2174 O O . ARG A 1 288 ? 14.264 5.686 -0.644 1.00 90.00 288 ARG A O 1
ATOM 2181 N N . GLU A 1 289 ? 12.235 6.060 0.219 1.00 91.06 289 GLU A N 1
ATOM 2182 C CA . GLU A 1 289 ? 12.130 4.747 0.859 1.00 91.06 289 GLU A CA 1
ATOM 2183 C C . GLU A 1 289 ? 12.081 3.606 -0.170 1.00 91.06 289 GLU A C 1
ATOM 2185 O O . GLU A 1 289 ? 12.685 2.560 0.056 1.00 91.06 289 GLU A O 1
ATOM 2190 N N . ALA A 1 290 ? 11.364 3.781 -1.284 1.00 91.56 290 ALA A N 1
ATOM 2191 C CA . ALA A 1 290 ? 11.277 2.755 -2.317 1.00 91.56 290 ALA A CA 1
ATOM 2192 C C . ALA A 1 290 ? 12.629 2.534 -3.020 1.00 91.56 290 ALA A C 1
ATOM 2194 O O . ALA A 1 290 ? 13.062 1.387 -3.134 1.00 91.56 290 ALA A O 1
ATOM 2195 N N . PHE A 1 291 ? 13.348 3.609 -3.355 1.00 90.44 291 PHE A N 1
ATOM 2196 C CA . PHE A 1 291 ? 14.709 3.520 -3.892 1.00 90.44 291 PHE A CA 1
ATOM 2197 C C . PHE A 1 291 ? 15.681 2.860 -2.913 1.00 90.44 291 PHE A C 1
ATOM 2199 O O . PHE A 1 291 ? 16.395 1.940 -3.303 1.00 90.44 291 PHE A O 1
ATOM 2206 N N . PHE A 1 292 ? 15.635 3.251 -1.634 1.00 90.62 292 PHE A N 1
ATOM 2207 C CA . PHE A 1 292 ? 16.475 2.666 -0.586 1.00 90.62 292 PHE A CA 1
ATOM 2208 C C . PHE A 1 292 ? 16.404 1.131 -0.570 1.00 90.62 292 PHE A C 1
ATOM 2210 O O . PHE A 1 292 ? 17.420 0.449 -0.483 1.00 90.62 292 PHE A O 1
ATOM 2217 N N . PHE A 1 293 ? 15.201 0.563 -0.677 1.00 90.50 293 PHE A N 1
ATOM 2218 C CA . PHE A 1 293 ? 15.046 -0.890 -0.697 1.00 90.50 293 PHE A CA 1
ATOM 2219 C C . PHE A 1 293 ? 15.337 -1.523 -2.060 1.00 90.50 293 PHE A C 1
ATOM 2221 O O . PHE A 1 293 ? 15.802 -2.661 -2.089 1.00 90.50 293 PHE A O 1
ATOM 2228 N N . ALA A 1 294 ? 15.011 -0.845 -3.165 1.00 88.19 294 ALA A N 1
ATOM 2229 C CA . ALA A 1 294 ? 15.258 -1.353 -4.514 1.00 88.19 294 ALA A CA 1
ATOM 2230 C C . ALA A 1 294 ? 16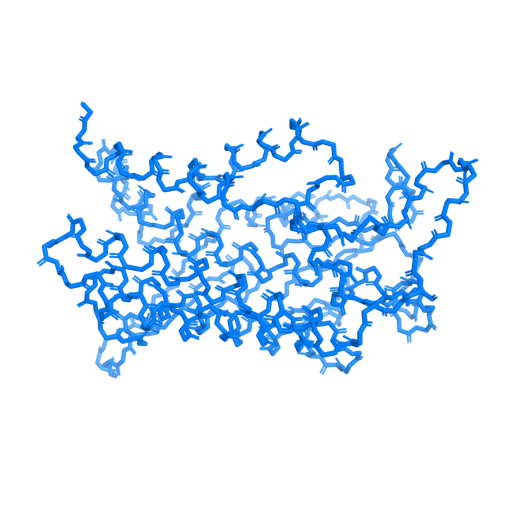.763 -1.481 -4.817 1.00 88.19 294 ALA A C 1
ATOM 2232 O O . ALA A 1 294 ? 17.145 -2.350 -5.602 1.00 88.19 294 ALA A O 1
ATOM 2233 N N . GLY A 1 295 ? 17.584 -0.684 -4.126 1.00 75.38 295 GLY A N 1
ATOM 2234 C CA . GLY A 1 295 ? 19.033 -0.639 -4.267 1.00 75.38 295 GLY A CA 1
ATOM 2235 C C . GLY A 1 295 ? 19.473 0.210 -5.466 1.00 75.38 295 GLY A C 1
ATOM 2236 O O . GLY A 1 295 ? 18.666 0.487 -6.357 1.00 75.38 295 GLY A O 1
ATOM 2237 N N . PRO A 1 296 ? 20.745 0.643 -5.494 1.00 63.03 296 PRO A N 1
ATOM 2238 C CA . PRO A 1 296 ? 21.310 1.299 -6.665 1.00 63.03 296 PRO A CA 1
ATOM 2239 C C . PRO A 1 296 ? 21.466 0.307 -7.829 1.00 63.03 296 PRO A C 1
ATOM 2241 O O . PRO A 1 296 ? 21.615 -0.900 -7.613 1.00 63.03 296 PRO A O 1
ATOM 2244 N N . ASP A 1 297 ? 21.451 0.840 -9.054 1.00 48.66 297 ASP A N 1
ATOM 2245 C CA . ASP A 1 297 ? 21.827 0.109 -10.274 1.00 48.66 297 ASP A CA 1
ATOM 2246 C C . ASP A 1 297 ? 23.333 -0.195 -10.343 1.00 48.66 297 ASP A C 1
ATOM 2248 O O . ASP A 1 297 ? 24.143 0.689 -9.969 1.00 48.66 297 ASP A O 1
#

pLDDT: mean 85.52, std 18.55, range [31.78, 98.5]

Foldseek 3Di:
DDPVVVLLVVLVVVLVVVCDDPPDLDDDDPDDDDDDDTDDDDDLVVVLVVQLQNLLQNQLQLLLSLQVVVVHHSNQRNNQRSVLSNQLSQLLLQLLDQDQQSQVSSLLSLQLSLQQSQCSSVVHDRPAQRWHAAAQKIWTRGPDPVDDIAIAGAVFRVVVVVVQVPDPQWDWDVRLSNSNSYTEIEGQDADPSRDQWDATSRYIYGHDPDPVCCNPPLVNSLRSSLNSSVNSVNSSCQRSRQLVVQLVVLVPDVCSVVCNRHYRDRVVRVVVVVVCVVDPPSRDPSSVSSNSSSDDD

Sequence (297 aa):
MTQSFRILIFVSLVLAACAGPSAAQECWTLAGGPCRTLPESGSDWEEHAVVLGANAALGGITAGVMQWARGGSFSRGFIRGAAGGGMIYLGKRVSAESFRGAGLVGRQVGAVGASVVRNTSEGRSLLDPLMLPVGPLRFYIPHDATTRVRVRVDLPGAAVLAHALLSPARTLDTGASLSAGAPVFLMREPFRDGWFGSHIAGVIVLLSDSPEELRRVPHQKMVFAHERIHTVQYDQAMHTWSGPLDARVLRHVPYGGWIARHMEINLLLAPLGAVHMAVPYENRLWEREAFFFAGPD

Secondary structure (DSSP, 8-state):
--HHHHHHHHHHHHHHHS-----------TT-PPPPPPPS---HHHHHHHHHHHHHHHHHHHHHHHHHTTTS-HHHHHHHHHHHHHHHHHHHHHHTSSSTTHHHHHHHHHHHHHHHHHHHHTT--TTTTEEEEETTEEEEE-SSTTSPPEEEEEHHHHHHHHHHHT-TT-EE-HHHHHHHTS-EEEESSPPTT--SEEEETTEEEEE-S-TTHHHH-HHHHHHHHHHHHHHHHHHHHIIIIIHHHHHHHHTTSTTHHHHHHHEE--TTHHHHHHHHHHS-GGG-HHHHHHHHHH---